Protein AF-A0A380E2L0-F1 (afdb_monomer)

InterPro domains:
  IPR006343 DnaB/C, C-terminal domain [PF07261] (158-218)

Radius of gyration: 26.56 Å; Cα contacts (8 Å, |Δi|>4): 179; chains: 1; bounding box: 79×52×72 Å

Organism: Staphylococcus aureus (NCBI:txid1280)

pLDDT: mean 72.17, std 18.34, range [30.92, 96.25]

Nearest PDB structures (foldseek):
  5wtn-assembly1_B  TM=9.379E-01  e=4.168E-04  Geobacillus stearothermophilus 10
  5wtn-assembly1_C  TM=9.264E-01  e=4.251E-03  Geobacillus stearothermophilus 10

Mean predicted aligned error: 16.04 Å

Foldseek 3Di:
DDDDDDPDPPPPDPPDDQQPPDPPVDDPAPVVLLLVLLVVVVQDPVLCDPVNSVLLVLLCSLLVDHSVLLNQLQVQQQDPVRHGDSVSSVVSSLVSSCCVVVVPPPDPDPDDDDDDDDDDDDDDPPDDPPDPVNQVCQLSDALQVLVCVVVSDGDDSVVSVLSVCLCPVLVAGSLLLNLLLVLVCVVVVNDDDSVVSVVVSVVCSVVVPHGNNSNNVVSVVVVVVVVVVVVVVVVVVVVVVVVVVVVVVVVVVVD

Sequence (255 aa):
MPSTKIDIDTSDIPINEPYQGIDLSNESFDFEMLRQMLGKHFISQDIVTKDAKRLITQLATLYGLTADGMKHVILNSITSGQQLSFEEMRKQARSYYLMEHENQMPKLQVKSPATSSSTAKSSEVNPKPQSDEWFELLEQTSPIDMLASWSESEPTISQKTMVEELIEREKMSFGVINILLQFVMLKEDMKLPKAYILEIASNWKKKGIKTAKEAYNYAKKLINLKMRVLAEITKSVVHTMGSVIAFQKKKHLNG

Secondary structure (DSSP, 8-state):
----------TT---PPP------TT----HHHHHHHHHTTT--GGGS-HHHHHHHHHHHHHHT--HHHHHHHHHTTB-TTS-B-HHHHHHHHHHHHHHHHHSS----------------------PPTTSHHHHHHHHHS-HHHHHHHHHTSPPPHHHHHHHHHHHHTS---HHHHHHHHHHHHHHTTT---HHHHHHHHHHHHHTT--SHHHHHHHHHHHHHHHHHHHHHHHHHHHHHHHHHHHHHHHHHH--

Structure (mmCIF, N/CA/C/O backbone):
data_AF-A0A380E2L0-F1
#
_entry.id   AF-A0A380E2L0-F1
#
loop_
_atom_site.group_PDB
_atom_site.id
_atom_site.type_symbol
_atom_site.label_atom_id
_atom_site.label_alt_id
_atom_site.label_comp_id
_atom_site.label_asym_id
_atom_site.label_entity_id
_atom_site.label_seq_id
_atom_site.pdbx_PDB_ins_code
_atom_site.Cartn_x
_atom_site.Cartn_y
_atom_site.Cartn_z
_atom_site.occupancy
_atom_site.B_iso_or_equiv
_atom_site.auth_seq_id
_atom_site.auth_comp_id
_atom_site.auth_asym_id
_atom_site.auth_atom_id
_atom_site.pdbx_PDB_model_num
ATOM 1 N N . MET A 1 1 ? 56.963 -19.829 -0.944 1.00 43.66 1 MET A N 1
ATOM 2 C CA . MET A 1 1 ? 55.827 -20.775 -0.957 1.00 43.66 1 MET A CA 1
ATOM 3 C C . MET A 1 1 ? 56.131 -21.850 0.071 1.00 43.66 1 MET A C 1
ATOM 5 O O . MET A 1 1 ? 57.210 -22.425 -0.001 1.00 43.66 1 MET A O 1
ATOM 9 N N . PRO A 1 2 ? 55.268 -21.999 1.080 1.00 39.59 2 PRO A N 1
ATOM 10 C CA . PRO A 1 2 ? 54.331 -23.115 1.039 1.00 39.59 2 PRO A CA 1
ATOM 11 C C . PRO A 1 2 ? 52.883 -22.641 1.208 1.00 39.59 2 PRO A C 1
ATOM 13 O O . PRO A 1 2 ? 52.582 -21.741 1.987 1.00 39.59 2 PRO A O 1
ATOM 16 N N . SER A 1 3 ? 52.011 -23.238 0.407 1.00 40.03 3 SER A N 1
ATOM 17 C CA . SER A 1 3 ? 50.569 -23.039 0.359 1.00 40.03 3 SER A CA 1
ATOM 18 C C . SER A 1 3 ? 49.905 -23.999 1.342 1.00 40.03 3 SER A C 1
ATOM 20 O O . SER A 1 3 ? 49.780 -25.192 1.068 1.00 40.03 3 SER A O 1
ATOM 22 N N . THR A 1 4 ? 49.470 -23.478 2.485 1.00 43.38 4 THR A N 1
ATOM 23 C CA . THR A 1 4 ? 48.572 -24.208 3.382 1.00 43.38 4 THR A CA 1
ATOM 24 C C . THR A 1 4 ? 47.176 -24.163 2.774 1.00 43.38 4 THR A C 1
ATOM 26 O O . THR A 1 4 ? 46.549 -23.106 2.716 1.00 43.38 4 THR A O 1
ATOM 29 N N . LYS A 1 5 ? 46.714 -25.309 2.266 1.00 45.59 5 LYS A N 1
ATOM 30 C CA . LYS A 1 5 ? 45.309 -25.522 1.920 1.00 45.59 5 LYS A CA 1
ATOM 31 C C . LYS A 1 5 ? 44.502 -25.447 3.212 1.00 45.59 5 LYS A C 1
ATOM 33 O O . LYS A 1 5 ? 44.755 -26.212 4.136 1.00 45.59 5 LYS A O 1
ATOM 38 N N . ILE A 1 6 ? 43.588 -24.490 3.274 1.00 43.91 6 ILE A N 1
ATOM 39 C CA . ILE A 1 6 ? 42.559 -24.435 4.303 1.00 43.91 6 ILE A CA 1
ATOM 40 C C . ILE A 1 6 ? 41.385 -25.209 3.712 1.00 43.91 6 ILE A C 1
ATOM 42 O O . ILE A 1 6 ? 40.760 -24.737 2.762 1.00 43.91 6 ILE A O 1
ATOM 46 N N . ASP A 1 7 ? 41.147 -26.414 4.222 1.00 44.62 7 ASP A N 1
ATOM 47 C CA . ASP A 1 7 ? 39.922 -27.154 3.941 1.00 44.62 7 ASP A CA 1
ATOM 48 C C . ASP A 1 7 ? 38.786 -26.440 4.679 1.00 44.62 7 ASP A C 1
ATOM 50 O O . ASP A 1 7 ? 38.744 -26.398 5.908 1.00 44.62 7 ASP A O 1
ATOM 54 N N . ILE A 1 8 ? 37.917 -25.784 3.912 1.00 47.97 8 ILE A N 1
ATOM 55 C CA . ILE A 1 8 ? 36.713 -25.142 4.429 1.00 47.97 8 ILE A CA 1
ATOM 56 C C . ILE A 1 8 ? 35.662 -26.242 4.525 1.00 47.97 8 ILE A C 1
ATOM 58 O O . ILE A 1 8 ? 35.069 -26.637 3.517 1.00 47.97 8 ILE A O 1
ATOM 62 N N . ASP A 1 9 ? 35.474 -26.755 5.736 1.00 51.22 9 ASP A N 1
ATOM 63 C CA . ASP A 1 9 ? 34.360 -27.636 6.049 1.00 51.22 9 ASP A CA 1
ATOM 64 C C . ASP A 1 9 ? 33.049 -26.872 5.823 1.00 51.22 9 ASP A C 1
ATOM 66 O O . ASP A 1 9 ? 32.798 -25.820 6.412 1.00 51.22 9 ASP A O 1
ATOM 70 N N . THR A 1 10 ? 32.259 -27.360 4.873 1.00 48.81 10 THR A N 1
ATOM 71 C CA . THR A 1 10 ? 30.995 -26.756 4.432 1.00 48.81 10 THR A CA 1
ATOM 72 C C . THR A 1 10 ? 29.785 -27.504 4.991 1.00 48.81 10 THR A C 1
ATOM 74 O O . THR A 1 10 ? 28.660 -27.232 4.575 1.00 48.81 10 THR A O 1
ATOM 77 N N . SER A 1 11 ? 29.985 -28.406 5.961 1.00 49.19 11 SER A N 1
ATOM 78 C CA . SER A 1 11 ? 28.907 -29.161 6.610 1.00 49.19 11 SER A CA 1
ATOM 79 C C . SER A 1 11 ? 27.950 -28.312 7.454 1.00 49.19 11 SER A C 1
ATOM 81 O O . SER A 1 11 ? 26.857 -28.781 7.759 1.00 49.19 11 SER A O 1
ATOM 83 N N . ASP A 1 12 ? 28.322 -27.070 7.785 1.00 46.19 12 ASP A N 1
ATOM 84 C CA . ASP A 1 12 ? 27.560 -26.193 8.688 1.00 46.19 12 ASP A CA 1
ATOM 85 C C . ASP A 1 12 ? 26.840 -25.031 7.983 1.00 46.19 12 ASP A C 1
ATOM 87 O O . ASP A 1 12 ? 26.407 -24.086 8.640 1.00 46.19 12 ASP A O 1
ATOM 91 N N . ILE A 1 13 ? 26.681 -25.065 6.653 1.00 39.22 13 ILE A N 1
ATOM 92 C CA . ILE A 1 13 ? 25.810 -24.101 5.963 1.00 39.22 13 ILE A CA 1
ATOM 93 C C . ILE A 1 13 ? 24.371 -24.632 6.032 1.00 39.22 13 ILE A C 1
ATOM 95 O O . ILE A 1 13 ? 24.063 -25.609 5.345 1.00 39.22 13 ILE A O 1
ATOM 99 N N . PRO A 1 14 ? 23.456 -24.014 6.806 1.00 40.78 14 PRO A N 1
ATOM 100 C CA . PRO A 1 14 ? 22.059 -24.405 6.778 1.00 40.78 14 PRO A CA 1
ATOM 101 C C . PRO A 1 14 ? 21.511 -24.046 5.398 1.00 40.78 14 PRO A C 1
ATOM 103 O O . PRO A 1 14 ? 21.524 -22.884 4.986 1.00 40.78 14 PRO A O 1
ATOM 106 N N . ILE A 1 15 ? 21.045 -25.055 4.670 1.00 45.34 15 ILE A N 1
ATOM 107 C CA . ILE A 1 15 ? 20.236 -24.865 3.471 1.00 45.34 15 ILE A CA 1
ATOM 108 C C . ILE A 1 15 ? 18.932 -24.233 3.971 1.00 45.34 15 ILE A C 1
ATOM 110 O O . ILE A 1 15 ? 18.129 -24.914 4.604 1.00 45.34 15 ILE A O 1
ATOM 114 N N . ASN A 1 16 ? 18.775 -22.918 3.782 1.00 42.59 16 ASN A N 1
ATOM 115 C CA . ASN A 1 16 ? 17.565 -22.191 4.165 1.00 42.59 16 ASN A CA 1
ATOM 116 C C . ASN A 1 16 ? 16.350 -22.873 3.524 1.00 42.59 16 ASN A C 1
ATOM 118 O O . ASN A 1 16 ? 16.245 -22.931 2.298 1.00 42.59 16 ASN A O 1
ATOM 122 N N . GLU A 1 17 ? 15.443 -23.386 4.355 1.00 40.62 17 GLU A N 1
ATOM 123 C CA . GLU A 1 17 ? 14.118 -23.782 3.893 1.00 40.62 17 GLU A CA 1
ATOM 124 C C . GLU A 1 17 ? 13.362 -22.542 3.389 1.00 40.62 17 GLU A C 1
ATOM 126 O O . GLU A 1 17 ? 13.492 -21.470 3.992 1.00 40.62 17 GLU A O 1
ATOM 131 N N . PRO A 1 18 ? 12.588 -22.669 2.295 1.00 35.91 18 PRO A N 1
ATOM 132 C CA . PRO A 1 18 ? 11.827 -21.560 1.740 1.00 35.91 18 PRO A CA 1
ATOM 133 C C . PRO A 1 18 ? 10.844 -21.041 2.787 1.00 35.91 18 PRO A C 1
ATOM 135 O O . PRO A 1 18 ? 10.151 -21.811 3.460 1.00 35.91 18 PRO A O 1
ATOM 138 N N . TYR A 1 19 ? 10.793 -19.724 2.932 1.00 39.88 19 TYR A N 1
ATOM 139 C CA . TYR A 1 19 ? 9.938 -19.074 3.910 1.00 39.88 19 TYR A CA 1
ATOM 140 C C . TYR A 1 19 ? 8.470 -19.383 3.613 1.00 39.88 19 TYR A C 1
ATOM 142 O O . TYR A 1 19 ? 7.915 -18.948 2.603 1.00 39.88 19 TYR A O 1
ATOM 150 N N . GLN A 1 20 ? 7.803 -20.105 4.511 1.00 40.84 20 GLN A N 1
ATOM 151 C CA . GLN A 1 20 ? 6.346 -20.150 4.504 1.00 40.84 20 GLN A CA 1
ATOM 152 C C . GLN A 1 20 ? 5.841 -18.865 5.149 1.00 40.84 20 GLN A C 1
ATOM 154 O O . GLN A 1 20 ? 5.802 -18.730 6.374 1.00 40.84 20 GLN A O 1
ATOM 159 N N . GLY A 1 21 ? 5.530 -17.895 4.286 1.00 39.81 21 GLY A N 1
ATOM 160 C CA . GLY A 1 21 ? 4.822 -16.682 4.665 1.00 39.81 21 GLY A CA 1
ATOM 161 C C . GLY A 1 21 ? 3.533 -17.010 5.413 1.00 39.81 21 GLY A C 1
ATOM 162 O O . GLY A 1 21 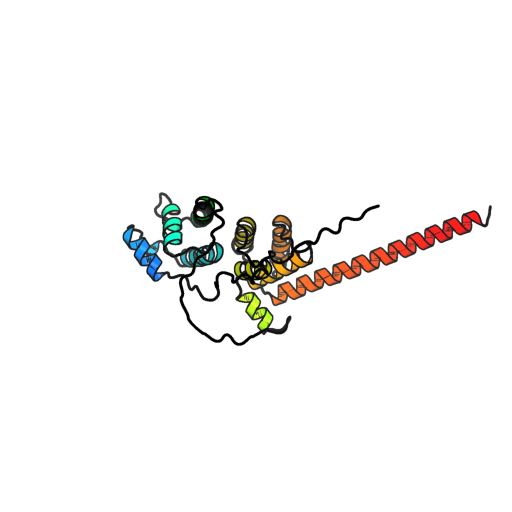? 2.965 -18.092 5.271 1.00 39.81 21 GLY A O 1
ATOM 163 N N . ILE A 1 22 ? 3.086 -16.062 6.234 1.00 45.78 22 ILE A N 1
ATOM 164 C CA . ILE A 1 22 ? 1.765 -16.115 6.859 1.00 45.78 22 ILE A CA 1
ATOM 165 C C . ILE A 1 22 ? 0.749 -16.231 5.716 1.00 45.78 22 ILE A C 1
ATOM 167 O O . ILE A 1 22 ? 0.694 -15.358 4.850 1.00 45.78 22 ILE A O 1
ATOM 171 N N . ASP A 1 23 ? 0.002 -17.334 5.682 1.00 39.78 23 ASP A N 1
ATOM 172 C CA . ASP A 1 23 ? -1.061 -17.550 4.706 1.00 39.78 23 ASP A CA 1
ATOM 173 C C . ASP A 1 23 ? -2.225 -16.603 5.021 1.00 39.78 23 ASP A C 1
ATOM 175 O O . ASP A 1 23 ? -3.095 -16.891 5.840 1.00 39.78 23 ASP A O 1
ATOM 179 N N . LEU A 1 24 ? -2.198 -15.430 4.393 1.00 47.62 24 LEU A N 1
ATOM 180 C CA . LEU A 1 24 ? -3.227 -14.398 4.507 1.00 47.62 24 LEU A CA 1
ATOM 181 C C . LEU A 1 24 ? -4.370 -14.603 3.498 1.00 47.62 24 LEU A C 1
ATOM 183 O O . LEU A 1 24 ? -5.264 -13.762 3.403 1.00 47.62 24 LEU A O 1
ATOM 187 N N . SER A 1 25 ? -4.391 -15.723 2.762 1.00 39.03 25 SER A N 1
ATOM 188 C CA . SER A 1 25 ? -5.332 -15.928 1.655 1.00 39.03 25 SER A CA 1
ATOM 189 C C . SER A 1 25 ? -6.791 -16.164 2.078 1.00 39.03 25 SER A C 1
ATOM 191 O O . SER A 1 25 ? -7.659 -16.236 1.211 1.00 39.03 25 SER A O 1
ATOM 193 N N . ASN A 1 26 ? -7.099 -16.233 3.384 1.00 39.66 26 ASN A N 1
ATOM 194 C CA . ASN A 1 26 ? -8.446 -16.561 3.878 1.00 39.66 26 ASN A CA 1
ATOM 195 C C . ASN A 1 26 ? -8.938 -15.807 5.130 1.00 39.66 26 ASN A C 1
ATOM 197 O O . ASN A 1 26 ? -9.968 -16.189 5.691 1.00 39.66 26 ASN A O 1
ATOM 201 N N . GLU A 1 27 ? -8.296 -14.729 5.588 1.00 46.41 27 GLU A N 1
ATOM 202 C CA . GLU A 1 27 ? -8.810 -14.014 6.767 1.00 46.41 27 GLU A CA 1
ATOM 203 C C . GLU A 1 27 ? -9.923 -13.020 6.407 1.00 46.41 27 GLU A C 1
ATOM 205 O O . GLU A 1 27 ? -9.737 -11.804 6.321 1.00 46.41 27 GLU A O 1
ATOM 210 N N . SER A 1 28 ? -11.152 -13.527 6.267 1.00 59.38 28 SER A N 1
ATOM 211 C CA . SER A 1 28 ? -12.306 -12.699 6.604 1.00 59.38 28 SER A CA 1
ATOM 212 C C . SER A 1 28 ? -12.182 -12.339 8.086 1.00 59.38 28 SER A C 1
ATOM 214 O O . SER A 1 28 ? -12.423 -13.186 8.943 1.00 59.38 28 SER A O 1
ATOM 216 N N . PHE A 1 29 ? -11.760 -11.110 8.387 1.00 73.81 29 PHE A N 1
ATOM 217 C CA . PHE A 1 29 ? -11.617 -10.630 9.762 1.00 73.81 29 PHE A CA 1
ATOM 218 C C . PHE A 1 29 ? -12.866 -10.977 10.596 1.00 73.81 29 PHE A C 1
ATOM 220 O O . PHE A 1 29 ? -13.988 -10.640 10.198 1.00 73.81 29 PHE A O 1
ATOM 227 N N . ASP A 1 30 ? -12.685 -11.647 11.741 1.00 84.25 30 ASP A N 1
ATOM 228 C CA . ASP A 1 30 ? -13.794 -12.091 12.590 1.00 84.25 30 ASP A CA 1
ATOM 229 C C . ASP A 1 30 ? -14.426 -10.905 13.335 1.00 84.25 30 ASP A C 1
ATOM 231 O O . ASP A 1 30 ? -14.114 -10.561 14.481 1.00 84.25 30 ASP A O 1
ATOM 235 N N . PHE A 1 31 ? -15.357 -10.255 12.643 1.00 83.38 31 PHE A N 1
ATOM 236 C CA . PHE A 1 31 ? -16.121 -9.155 13.201 1.00 83.38 31 PHE A CA 1
ATOM 237 C C . PHE A 1 31 ? -17.069 -9.593 14.317 1.00 83.38 31 PHE A C 1
ATOM 239 O O . PHE A 1 31 ? -17.478 -8.734 15.092 1.00 83.38 31 PHE A O 1
ATOM 246 N N . GLU A 1 32 ? -17.474 -10.862 14.392 1.00 84.56 32 GLU A N 1
ATOM 247 C CA . GLU A 1 32 ? -18.357 -11.329 15.465 1.00 84.56 32 GLU A CA 1
ATOM 248 C C . GLU A 1 32 ? -17.591 -11.380 16.786 1.00 84.56 32 GLU A C 1
ATOM 250 O O . GLU A 1 32 ? -18.023 -10.779 17.772 1.00 84.56 32 GLU A O 1
ATOM 255 N N . MET A 1 33 ? -16.395 -11.966 16.768 1.00 85.06 33 MET A N 1
ATOM 256 C CA . MET A 1 33 ? -15.485 -11.958 17.910 1.00 85.06 33 MET A CA 1
ATOM 257 C C . MET A 1 33 ? -15.140 -10.528 18.339 1.00 85.06 33 MET A C 1
ATOM 259 O O . MET A 1 33 ? -15.272 -10.181 19.516 1.00 85.06 33 MET A O 1
ATOM 263 N N . LEU A 1 34 ? -14.800 -9.647 17.388 1.00 84.94 34 LEU A N 1
ATOM 264 C CA . LEU A 1 34 ? -14.526 -8.241 17.698 1.00 84.94 34 LEU A CA 1
ATOM 265 C C . LEU A 1 34 ? -15.725 -7.561 18.384 1.00 84.94 34 LEU A C 1
ATOM 267 O O . LEU A 1 34 ? -15.548 -6.873 19.391 1.00 84.94 34 LEU A O 1
ATOM 271 N N . ARG A 1 35 ? -16.951 -7.760 17.877 1.00 82.44 35 ARG A N 1
ATOM 272 C CA . ARG A 1 35 ? -18.169 -7.175 18.466 1.00 82.44 35 ARG A CA 1
ATOM 273 C C . ARG A 1 35 ? -18.379 -7.622 19.908 1.00 82.44 35 ARG A C 1
ATOM 275 O O . ARG A 1 35 ? -18.699 -6.787 20.757 1.00 82.44 35 ARG A O 1
ATOM 282 N N . GLN A 1 36 ? -18.181 -8.908 20.190 1.00 83.94 36 GLN A N 1
ATOM 283 C CA . GLN A 1 36 ? -18.301 -9.456 21.542 1.00 83.94 36 GLN A CA 1
ATOM 284 C C . GLN A 1 36 ? -17.259 -8.854 22.488 1.00 83.94 36 GLN A C 1
ATOM 286 O O . GLN A 1 36 ? -17.571 -8.510 23.629 1.00 83.94 36 GLN A O 1
ATOM 291 N N . MET A 1 37 ? -16.025 -8.685 22.012 1.00 82.50 37 MET A N 1
ATOM 292 C CA . MET A 1 37 ? -14.941 -8.093 22.793 1.00 82.50 37 MET A CA 1
ATOM 293 C C . MET A 1 37 ? -15.183 -6.610 23.089 1.00 82.50 37 MET A C 1
ATOM 295 O O . MET A 1 37 ? -14.977 -6.181 24.221 1.00 82.50 37 MET A O 1
ATOM 299 N N . LEU A 1 38 ? -15.683 -5.838 22.120 1.00 82.75 38 LEU A N 1
ATOM 300 C CA . LEU A 1 38 ? -16.033 -4.425 22.311 1.00 82.75 38 LEU A CA 1
ATOM 301 C C . LEU A 1 38 ? -17.228 -4.243 23.258 1.00 82.75 38 LEU A C 1
ATOM 303 O O . LEU A 1 38 ? -17.216 -3.340 24.096 1.00 82.75 38 LEU A O 1
ATOM 307 N N . GLY A 1 39 ? -18.226 -5.132 23.188 1.00 75.88 39 GLY A N 1
ATOM 308 C CA . GLY A 1 39 ? -19.392 -5.102 24.076 1.00 75.88 39 GLY A CA 1
ATOM 309 C C . GLY A 1 39 ? -19.030 -5.231 25.561 1.00 75.88 39 GLY A C 1
ATOM 310 O O . GLY A 1 39 ? -19.652 -4.586 26.402 1.00 75.88 39 GLY A O 1
ATOM 311 N N . LYS A 1 40 ? -17.966 -5.979 25.891 1.00 75.12 40 LYS A N 1
ATOM 312 C CA . LYS A 1 40 ? -17.444 -6.103 27.268 1.00 75.12 40 LYS A CA 1
ATOM 313 C C . LYS A 1 40 ? -16.848 -4.802 27.820 1.00 75.12 40 LYS A C 1
ATOM 315 O O . LYS A 1 40 ? -16.718 -4.669 29.032 1.00 75.12 40 LYS A O 1
ATOM 320 N N . HIS A 1 41 ? -16.504 -3.853 26.952 1.00 69.56 41 HIS A N 1
ATOM 321 C CA . HIS A 1 41 ? -15.938 -2.552 27.313 1.00 69.56 41 HIS A CA 1
ATOM 322 C C . HIS A 1 41 ? -16.948 -1.399 27.170 1.00 69.56 41 HIS A C 1
ATOM 324 O O . HIS A 1 41 ? -16.543 -0.243 27.088 1.00 69.56 41 HIS A O 1
ATOM 330 N N . PHE A 1 42 ? -18.256 -1.694 27.149 1.00 66.19 42 PHE A N 1
ATOM 331 C CA . PHE A 1 42 ? -19.338 -0.701 27.037 1.00 66.19 42 PHE A CA 1
ATOM 332 C C . PHE A 1 42 ? -19.263 0.188 25.779 1.00 66.19 42 PHE A C 1
ATOM 334 O O . PHE A 1 42 ? -19.796 1.297 25.757 1.00 66.19 42 PHE A O 1
ATOM 341 N N . ILE A 1 43 ? -18.625 -0.294 24.710 1.00 67.19 43 ILE A N 1
ATOM 34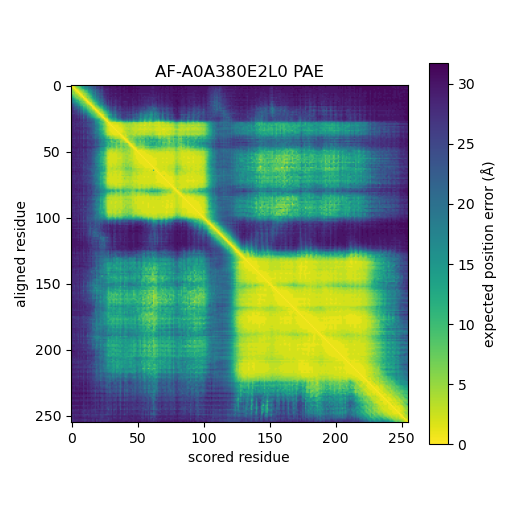2 C CA . ILE A 1 43 ? -18.617 0.385 23.412 1.00 67.19 43 ILE A CA 1
ATOM 343 C C . ILE A 1 43 ? -19.914 0.058 22.673 1.00 67.19 43 ILE A C 1
ATOM 345 O O . ILE A 1 43 ? -20.235 -1.116 22.469 1.00 67.19 43 ILE A O 1
ATOM 349 N N . SER A 1 44 ? -20.647 1.093 22.245 1.00 67.44 44 SER A N 1
ATOM 350 C CA . SER A 1 44 ? -21.828 0.887 21.402 1.00 67.44 44 SER A CA 1
ATOM 351 C C . SER A 1 44 ? -21.424 0.275 20.062 1.00 67.44 44 SER A C 1
ATOM 353 O O . SER A 1 44 ? -20.475 0.719 19.410 1.00 67.44 44 SER A O 1
ATOM 355 N N . GLN A 1 45 ? -22.189 -0.724 19.629 1.00 67.25 45 GLN A N 1
ATOM 356 C CA . GLN A 1 45 ? -22.006 -1.406 18.346 1.00 67.25 45 GLN A CA 1
ATOM 357 C C . GLN A 1 45 ? -22.166 -0.446 17.153 1.00 67.25 45 GLN A C 1
ATOM 359 O O . GLN A 1 45 ? -21.615 -0.691 16.080 1.00 67.25 45 GLN A O 1
ATOM 364 N N . ASP A 1 46 ? -22.846 0.683 17.366 1.00 66.94 46 ASP A N 1
ATOM 365 C CA . ASP A 1 46 ? -23.090 1.721 16.362 1.00 66.94 46 ASP A CA 1
ATOM 366 C C . ASP A 1 46 ? -21.823 2.500 15.974 1.00 66.94 46 ASP A C 1
ATOM 368 O O . ASP A 1 46 ? -21.774 3.128 14.916 1.00 66.94 46 ASP A O 1
ATOM 372 N N . ILE A 1 47 ? -20.772 2.431 16.799 1.00 69.25 47 ILE A N 1
ATOM 373 C CA . ILE A 1 47 ? -19.481 3.076 16.528 1.00 69.25 47 ILE A CA 1
ATOM 374 C C . ILE A 1 47 ? -18.751 2.371 15.366 1.00 69.25 47 ILE A C 1
ATOM 376 O O . ILE A 1 47 ? -17.983 2.994 14.629 1.00 69.25 47 ILE A O 1
ATOM 380 N N . VAL A 1 48 ? -19.034 1.083 15.133 1.00 72.12 48 VAL A N 1
ATOM 381 C CA . VAL A 1 48 ? -18.443 0.287 14.046 1.00 72.12 48 VAL A CA 1
ATOM 382 C C . VAL A 1 48 ? -19.292 0.414 12.775 1.00 72.12 48 VAL A C 1
ATOM 384 O O . VAL A 1 48 ? -19.969 -0.515 12.323 1.00 72.12 48 VAL A O 1
ATOM 387 N N . THR A 1 49 ? -19.246 1.607 12.184 1.00 82.00 49 THR A N 1
ATOM 388 C CA . THR A 1 49 ? -19.925 1.941 10.923 1.00 82.00 49 THR A CA 1
ATOM 389 C C . THR A 1 49 ? -19.388 1.133 9.732 1.00 82.00 49 THR A C 1
ATOM 391 O O . THR A 1 49 ? -18.358 0.460 9.809 1.00 82.00 49 THR A O 1
ATOM 394 N N . LYS A 1 50 ? -20.064 1.203 8.575 1.00 81.56 50 LYS A N 1
ATOM 395 C CA . LYS A 1 50 ? -19.614 0.533 7.338 1.00 81.56 50 LYS A CA 1
ATOM 396 C C . LYS A 1 50 ? -18.197 0.949 6.925 1.00 81.56 50 LYS A C 1
ATOM 398 O O . LYS A 1 50 ? -17.425 0.104 6.475 1.00 81.56 50 LYS A O 1
ATOM 403 N N . ASP A 1 51 ? -17.856 2.223 7.097 1.00 76.19 51 ASP A N 1
ATOM 404 C CA . ASP A 1 51 ? -16.524 2.732 6.769 1.00 76.19 51 ASP A CA 1
ATOM 405 C C . ASP A 1 51 ? -15.483 2.310 7.812 1.00 76.19 51 ASP A C 1
ATOM 407 O O . ASP A 1 51 ? -14.375 1.929 7.438 1.00 76.19 51 ASP A O 1
ATOM 411 N N . ALA A 1 52 ? -15.863 2.241 9.094 1.00 83.12 52 ALA A N 1
ATOM 412 C CA . ALA A 1 52 ? -15.006 1.674 10.132 1.00 83.12 52 ALA A CA 1
ATOM 413 C C . ALA A 1 52 ? -14.678 0.201 9.846 1.00 83.12 52 ALA A C 1
ATOM 415 O O . ALA A 1 52 ? -13.524 -0.196 9.949 1.00 83.12 52 ALA A O 1
ATOM 416 N N . LYS A 1 53 ? -15.659 -0.605 9.410 1.00 83.62 53 LYS A N 1
ATOM 417 C CA . LYS A 1 53 ? -15.431 -2.014 9.036 1.00 83.62 53 LYS A CA 1
ATOM 418 C C . LYS A 1 53 ? -14.414 -2.158 7.908 1.00 83.62 53 LYS A C 1
ATOM 420 O O . LYS A 1 53 ? -13.546 -3.015 7.990 1.00 83.62 53 LYS A O 1
ATOM 425 N N . ARG A 1 54 ? -14.488 -1.298 6.886 1.00 81.50 54 ARG A N 1
ATOM 426 C CA . ARG A 1 54 ? -13.507 -1.285 5.787 1.00 81.50 54 ARG A CA 1
ATOM 427 C C . ARG A 1 54 ? -12.099 -1.002 6.301 1.00 81.50 54 ARG A C 1
ATOM 429 O O . ARG A 1 54 ? -11.176 -1.729 5.949 1.00 81.50 54 ARG A O 1
ATOM 436 N N . LEU A 1 55 ? -11.954 0.009 7.158 1.00 80.50 55 LEU A N 1
ATOM 437 C CA . LEU A 1 55 ? -10.664 0.357 7.752 1.00 80.50 55 LEU A CA 1
ATOM 438 C C . LEU A 1 55 ? -10.136 -0.752 8.671 1.00 80.50 55 LEU A C 1
ATOM 440 O O . LEU A 1 55 ? -8.951 -1.053 8.630 1.00 80.50 55 LEU A O 1
ATOM 444 N N . ILE A 1 56 ? -11.006 -1.385 9.460 1.00 86.50 56 ILE A N 1
ATOM 445 C CA . ILE A 1 56 ? -10.659 -2.523 10.321 1.00 86.50 56 ILE A CA 1
ATOM 446 C C . ILE A 1 56 ? -10.100 -3.670 9.486 1.00 86.50 56 ILE A C 1
ATOM 448 O O . ILE A 1 56 ? -9.009 -4.140 9.785 1.00 86.50 56 ILE A O 1
ATOM 452 N N . THR A 1 57 ? -10.799 -4.081 8.423 1.00 84.19 57 THR A N 1
ATOM 453 C CA . THR A 1 57 ? -10.299 -5.127 7.521 1.00 84.19 57 THR A CA 1
ATOM 454 C C . THR A 1 57 ? -8.948 -4.731 6.942 1.00 84.19 57 THR A C 1
ATOM 456 O O . THR A 1 57 ? -8.009 -5.509 7.011 1.00 84.19 57 THR A O 1
ATOM 459 N N . GLN A 1 58 ? -8.816 -3.498 6.449 1.00 76.19 58 GLN A N 1
ATOM 460 C CA . GLN A 1 58 ? -7.562 -3.026 5.872 1.00 76.19 58 GLN A CA 1
ATOM 461 C C . GLN A 1 58 ? -6.402 -3.051 6.879 1.00 76.19 58 GLN A C 1
ATOM 463 O O . GLN A 1 58 ? -5.324 -3.531 6.548 1.00 76.19 58 GLN A O 1
ATOM 468 N N . LEU A 1 59 ? -6.603 -2.539 8.095 1.00 81.00 59 LEU A N 1
ATOM 469 C CA . LEU A 1 59 ? -5.574 -2.504 9.136 1.00 81.00 59 LEU A CA 1
ATOM 470 C C . LEU A 1 59 ? -5.239 -3.905 9.655 1.00 81.00 59 LEU A C 1
ATOM 472 O O . LEU A 1 59 ? -4.068 -4.186 9.901 1.00 81.00 59 LEU A O 1
ATOM 476 N N . ALA A 1 60 ? -6.238 -4.780 9.785 1.00 84.19 60 ALA A N 1
ATOM 477 C CA . ALA A 1 60 ? -6.033 -6.171 10.166 1.00 84.19 60 ALA A CA 1
ATOM 478 C C . ALA A 1 60 ? -5.180 -6.914 9.140 1.00 84.19 60 ALA A C 1
ATOM 480 O O . ALA A 1 60 ? -4.183 -7.514 9.518 1.00 84.19 60 ALA A O 1
ATOM 481 N N . THR A 1 61 ? -5.487 -6.781 7.849 1.00 76.12 61 THR A N 1
ATOM 482 C CA . THR A 1 61 ? -4.675 -7.377 6.782 1.00 76.12 61 THR A CA 1
ATOM 483 C C . THR A 1 61 ? -3.279 -6.752 6.711 1.00 76.12 61 THR A C 1
ATOM 485 O O . THR A 1 61 ? -2.293 -7.452 6.518 1.00 76.12 61 THR A O 1
ATOM 488 N N . LEU A 1 62 ? -3.165 -5.430 6.883 1.00 72.00 62 LEU A N 1
ATOM 489 C CA . LEU A 1 62 ? -1.892 -4.718 6.747 1.00 72.00 62 LEU A CA 1
ATOM 490 C C . LEU A 1 62 ? -0.895 -5.033 7.873 1.00 72.00 62 LEU A C 1
ATOM 492 O O . LEU A 1 62 ? 0.307 -5.147 7.626 1.00 72.00 62 LEU A O 1
ATOM 496 N N . TYR A 1 63 ? -1.383 -5.131 9.109 1.00 81.06 63 TYR A N 1
ATOM 497 C CA . TYR A 1 63 ? -0.557 -5.300 10.306 1.00 81.06 63 TYR A CA 1
ATOM 498 C C . TYR A 1 63 ? -0.709 -6.676 10.967 1.00 81.06 63 TYR A C 1
ATOM 500 O O . TYR A 1 63 ? -0.124 -6.883 12.022 1.00 81.06 63 TYR A O 1
ATOM 508 N N . GLY A 1 64 ? -1.471 -7.600 10.374 1.00 77.12 64 GLY A N 1
ATOM 509 C CA . GLY A 1 64 ? -1.743 -8.916 10.962 1.00 77.12 64 GLY A CA 1
ATOM 510 C C . GLY A 1 64 ? -2.521 -8.835 12.279 1.00 77.12 64 GLY A C 1
ATOM 511 O O . GLY A 1 64 ? -2.293 -9.633 13.185 1.00 77.12 64 GLY A O 1
ATOM 512 N N . LEU A 1 65 ? -3.394 -7.832 12.439 1.00 82.25 65 LEU A N 1
ATOM 513 C CA . LEU A 1 65 ? -4.080 -7.603 13.714 1.00 82.25 65 LEU A CA 1
ATOM 514 C C . LEU A 1 65 ? -5.196 -8.623 13.914 1.00 82.25 65 LEU A C 1
ATOM 516 O O . LEU A 1 65 ? -6.178 -8.646 13.171 1.00 82.25 65 LEU A O 1
ATOM 520 N N . THR A 1 66 ? -5.093 -9.379 15.002 1.00 86.25 66 THR A N 1
ATOM 521 C CA . THR A 1 66 ? -6.177 -10.231 15.494 1.00 86.25 66 THR A CA 1
ATOM 522 C C . THR A 1 66 ? -7.342 -9.391 16.035 1.00 86.25 66 THR A C 1
ATOM 524 O O . THR A 1 66 ? -7.228 -8.177 16.240 1.00 86.25 66 THR A O 1
ATOM 527 N N . ALA A 1 67 ? -8.476 -10.034 16.336 1.00 85.69 67 ALA A N 1
ATOM 528 C CA . ALA A 1 67 ? -9.614 -9.364 16.972 1.00 85.69 67 ALA A CA 1
ATOM 529 C C . ALA A 1 67 ? -9.238 -8.671 18.301 1.00 85.69 67 ALA A C 1
ATOM 531 O O . ALA A 1 67 ? -9.776 -7.604 18.604 1.00 85.69 67 ALA A O 1
ATOM 532 N N . ASP A 1 68 ? -8.284 -9.221 19.066 1.00 84.88 68 ASP A N 1
ATOM 533 C CA . ASP A 1 68 ? -7.804 -8.600 20.306 1.00 84.88 68 ASP A CA 1
ATOM 534 C C . ASP A 1 68 ? -6.958 -7.349 20.045 1.00 84.88 68 ASP A C 1
ATOM 536 O O . ASP A 1 68 ? -7.222 -6.292 20.628 1.00 84.88 68 ASP A O 1
ATOM 540 N N . GLY A 1 69 ? -6.015 -7.434 19.101 1.00 84.38 69 GLY A N 1
ATOM 541 C CA . GLY A 1 69 ? -5.204 -6.284 18.709 1.00 84.38 69 GLY A CA 1
ATOM 542 C C . GLY A 1 69 ? -6.063 -5.159 18.138 1.00 84.38 69 GLY A C 1
ATOM 543 O O . GLY A 1 69 ? -5.946 -4.001 18.542 1.00 84.38 69 GLY A O 1
ATOM 544 N N . MET A 1 70 ? -7.035 -5.497 17.288 1.00 89.38 70 MET A N 1
ATOM 545 C CA . MET A 1 70 ? -7.984 -4.523 16.753 1.00 89.38 70 MET A CA 1
ATOM 546 C C . MET A 1 70 ? -8.870 -3.901 17.841 1.00 89.38 70 MET A C 1
ATOM 548 O O . MET A 1 70 ? -9.158 -2.705 17.788 1.00 89.38 70 MET A O 1
ATOM 552 N N . LYS A 1 71 ? -9.278 -4.668 18.860 1.00 88.88 71 LYS A N 1
ATOM 553 C CA . LYS A 1 71 ? -9.990 -4.129 20.029 1.00 88.88 71 LYS A CA 1
ATOM 554 C C . LYS A 1 71 ? -9.143 -3.062 20.730 1.00 88.88 71 LYS A C 1
ATOM 556 O O . LYS A 1 71 ? -9.672 -1.996 21.039 1.00 88.88 71 LYS A O 1
ATOM 561 N N . HIS A 1 72 ? -7.851 -3.316 20.952 1.00 87.56 72 HIS A N 1
ATOM 562 C CA . HIS A 1 72 ? -6.942 -2.333 21.554 1.00 87.56 72 HIS A CA 1
ATOM 563 C C . HIS A 1 72 ? -6.829 -1.063 20.698 1.00 87.56 72 HIS A C 1
ATOM 565 O O . HIS A 1 72 ? -6.983 0.048 21.207 1.00 87.56 72 HIS A O 1
ATOM 571 N N . VAL A 1 73 ? -6.649 -1.229 19.385 1.00 88.62 73 VAL A N 1
ATOM 572 C CA . VAL A 1 73 ? -6.599 -0.120 18.423 1.00 88.62 73 VAL A CA 1
ATOM 573 C C . VAL A 1 73 ? -7.874 0.720 18.480 1.00 88.62 73 VAL A C 1
ATOM 575 O O . VAL A 1 73 ? -7.793 1.941 18.593 1.00 88.62 73 VAL A O 1
ATOM 578 N N . ILE A 1 74 ? -9.053 0.093 18.442 1.00 88.62 74 ILE A N 1
ATOM 579 C CA . ILE A 1 74 ? -10.343 0.797 18.477 1.00 88.62 74 ILE A CA 1
ATOM 580 C C . ILE A 1 74 ? -10.515 1.554 19.794 1.00 88.62 74 ILE A C 1
ATOM 582 O O . ILE A 1 74 ? -10.863 2.732 19.757 1.00 88.62 74 ILE A O 1
ATOM 586 N N . LEU A 1 75 ? -10.238 0.917 20.937 1.00 85.69 75 LEU A N 1
ATOM 587 C CA . LEU A 1 75 ? -10.358 1.536 22.262 1.00 85.69 75 LEU A CA 1
ATOM 588 C C . LEU A 1 75 ? -9.537 2.827 22.368 1.00 85.69 75 LEU A C 1
ATOM 590 O O . LEU A 1 75 ? -10.049 3.841 22.837 1.00 85.69 75 LEU A O 1
ATOM 594 N N . ASN A 1 76 ? -8.305 2.811 21.861 1.00 86.44 76 ASN A N 1
ATOM 595 C CA . ASN A 1 76 ? -7.409 3.969 21.907 1.00 86.44 76 ASN A CA 1
ATOM 596 C C . ASN A 1 76 ? -7.686 5.013 20.813 1.00 86.44 76 ASN A C 1
ATOM 598 O O . ASN A 1 76 ? -7.014 6.040 20.760 1.00 86.44 76 ASN A O 1
ATOM 602 N N . SER A 1 77 ? -8.656 4.756 19.933 1.00 88.25 77 SER A N 1
ATOM 603 C CA . SER A 1 77 ? -9.010 5.634 18.809 1.00 88.25 77 SER A CA 1
ATOM 604 C C . SER A 1 77 ? -10.355 6.332 18.982 1.00 88.25 77 SER A C 1
ATOM 606 O O . SER A 1 77 ? -10.804 7.061 18.091 1.00 88.25 77 SER A O 1
ATOM 608 N N . ILE A 1 78 ? -11.019 6.107 20.117 1.00 84.75 78 ILE A N 1
ATOM 609 C CA . ILE A 1 78 ? -12.241 6.814 20.487 1.00 84.75 78 ILE A CA 1
ATOM 610 C C . ILE A 1 78 ? -11.854 8.196 21.012 1.00 84.75 78 IL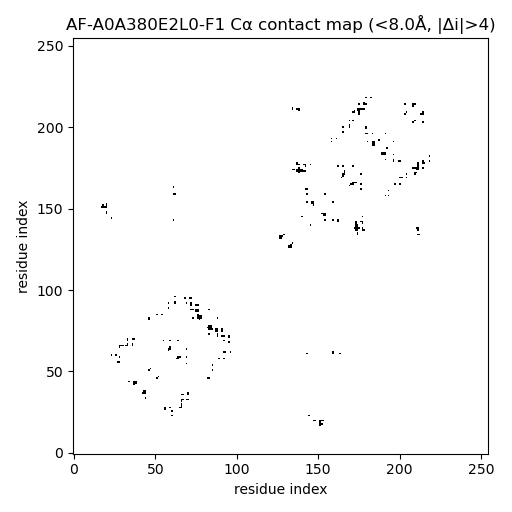E A C 1
ATOM 612 O O . ILE A 1 78 ? -11.079 8.347 21.953 1.00 84.75 78 ILE A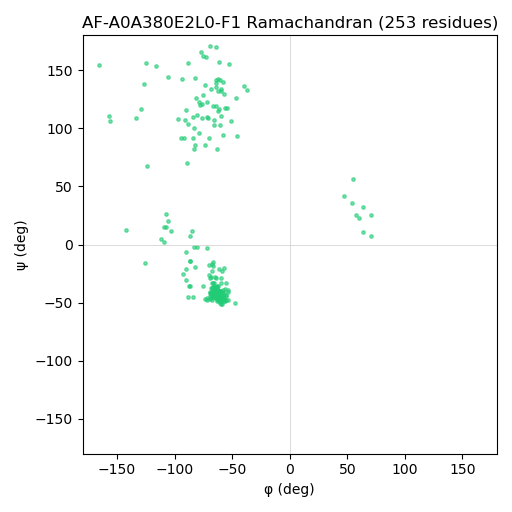 O 1
ATOM 616 N N . THR A 1 79 ? -12.405 9.224 20.380 1.00 76.50 79 THR A N 1
ATOM 617 C CA . THR A 1 79 ? -12.213 10.623 20.773 1.00 76.50 79 THR A CA 1
ATOM 618 C C . THR A 1 79 ? -13.066 10.983 21.990 1.00 76.50 79 THR A C 1
ATOM 620 O O . THR A 1 79 ? -14.041 10.300 22.304 1.00 76.50 79 THR A O 1
ATOM 623 N N . SER A 1 80 ? -12.777 12.121 22.630 1.00 73.12 80 SER A N 1
ATOM 624 C CA . SER A 1 80 ? -13.557 12.637 23.769 1.00 73.12 80 SER A CA 1
ATOM 625 C C . SER A 1 80 ? -15.050 12.844 23.466 1.00 73.12 80 SER A C 1
ATOM 627 O O . SER A 1 80 ? -15.856 12.886 24.387 1.00 73.12 80 SER A O 1
ATOM 629 N N . GLY A 1 81 ? -15.432 12.958 22.187 1.00 68.69 81 GLY A N 1
ATOM 630 C CA . GLY A 1 81 ? -16.827 13.029 21.738 1.00 68.69 81 GLY A CA 1
ATOM 631 C C . GLY A 1 81 ? -17.508 11.668 21.548 1.00 68.69 81 GLY A C 1
ATOM 632 O O . GLY A 1 81 ? -18.558 11.611 20.916 1.00 68.69 81 GLY A O 1
ATOM 633 N N . GLN A 1 82 ? -16.900 10.574 22.023 1.00 71.75 82 GLN A N 1
ATOM 634 C CA . GLN A 1 82 ? -17.369 9.194 21.842 1.00 71.75 82 GLN A CA 1
ATOM 635 C C . GLN A 1 82 ? -17.468 8.754 20.368 1.00 71.75 82 GLN A C 1
ATOM 637 O O . GLN A 1 82 ? -18.206 7.831 20.029 1.00 71.75 82 GLN A O 1
ATOM 642 N N . GLN A 1 83 ? -16.716 9.415 19.484 1.00 78.12 83 GLN A N 1
ATOM 643 C CA . GLN A 1 83 ? -16.648 9.109 18.054 1.00 78.12 83 GLN A CA 1
ATOM 644 C C . GLN A 1 83 ? -15.328 8.423 17.715 1.00 78.12 83 GLN A C 1
ATOM 646 O O . GLN A 1 83 ? -14.280 8.780 18.260 1.00 78.12 83 GLN A O 1
ATOM 651 N N . LEU A 1 84 ? -15.374 7.476 16.781 1.00 84.12 84 LEU A N 1
ATOM 652 C CA . LEU A 1 84 ? -14.195 6.765 16.297 1.00 84.12 84 LEU A CA 1
ATOM 653 C C . LEU A 1 84 ? -13.402 7.632 15.312 1.00 84.12 84 LEU A C 1
ATOM 655 O O . LEU A 1 84 ? -13.917 8.008 14.259 1.00 84.12 84 LEU A O 1
ATOM 659 N N . SER A 1 85 ? -12.142 7.928 15.635 1.00 85.94 85 SER A N 1
ATOM 660 C CA . SER A 1 85 ? -11.230 8.632 14.730 1.00 85.94 85 SER A CA 1
ATOM 661 C C . SER A 1 85 ? -10.470 7.642 13.857 1.00 85.94 85 SER A C 1
ATOM 663 O O . SER A 1 85 ? -9.650 6.865 14.339 1.00 85.94 85 SER A O 1
ATOM 665 N N . PHE A 1 86 ? -10.691 7.700 12.545 1.00 86.06 86 PHE A N 1
ATOM 666 C CA . PHE A 1 86 ? -9.969 6.858 11.585 1.00 86.06 86 PHE A CA 1
ATOM 667 C C . PHE A 1 86 ? -8.489 7.227 11.462 1.00 86.06 86 PHE A C 1
ATOM 669 O O . PHE A 1 86 ? -7.665 6.388 11.106 1.00 86.06 86 PHE A O 1
ATOM 676 N N . GLU A 1 87 ? -8.136 8.485 11.717 1.00 82.06 87 GLU A N 1
ATOM 677 C CA . GLU A 1 87 ? -6.735 8.902 11.777 1.00 82.06 87 GLU A CA 1
ATOM 678 C C . GLU A 1 87 ? -6.043 8.284 12.993 1.00 82.06 87 GLU A C 1
ATOM 680 O O . GLU A 1 87 ? -4.977 7.680 12.852 1.00 82.06 87 GLU A O 1
ATOM 685 N N . GLU A 1 88 ? -6.697 8.343 14.157 1.00 84.50 88 GLU A N 1
ATOM 686 C CA . GLU A 1 88 ? -6.150 7.756 15.377 1.00 84.50 88 GLU A CA 1
ATOM 687 C C . GLU A 1 88 ? -6.093 6.228 15.266 1.00 84.50 88 GLU A C 1
ATOM 689 O O . GLU A 1 88 ? -5.070 5.660 15.616 1.00 84.50 88 GLU A O 1
ATOM 694 N N . MET A 1 89 ? -7.073 5.563 14.636 1.00 88.69 89 MET A N 1
ATOM 695 C CA . MET A 1 89 ? -7.013 4.112 14.372 1.00 88.69 89 MET A CA 1
ATOM 696 C C . MET A 1 89 ? -5.764 3.692 13.615 1.00 88.69 89 MET A C 1
ATOM 698 O O . MET A 1 89 ? -5.123 2.710 13.977 1.00 88.69 89 MET A O 1
ATOM 702 N N . ARG A 1 90 ? -5.385 4.438 12.576 1.00 83.50 90 ARG A N 1
ATOM 703 C CA . ARG A 1 90 ? -4.176 4.133 11.803 1.00 83.50 90 ARG A CA 1
ATOM 704 C C . ARG A 1 90 ? -2.923 4.325 12.646 1.00 83.50 90 ARG A C 1
ATOM 706 O O . ARG A 1 90 ? -2.023 3.490 12.626 1.00 83.50 90 ARG A O 1
ATOM 713 N N . LYS A 1 91 ? -2.872 5.412 13.416 1.00 80.25 91 LYS A N 1
ATOM 714 C CA . LYS A 1 91 ? -1.757 5.693 14.322 1.00 80.25 91 LYS A CA 1
ATOM 715 C C . LYS A 1 91 ? -1.637 4.622 15.408 1.00 80.25 91 LYS A C 1
ATOM 717 O O . LYS A 1 91 ? -0.546 4.106 15.612 1.00 80.25 91 LYS A O 1
ATOM 722 N N . GLN A 1 92 ? -2.745 4.245 16.038 1.00 84.38 92 GLN A N 1
ATOM 723 C CA . GLN A 1 92 ? -2.799 3.219 17.074 1.00 84.38 92 GLN A CA 1
ATOM 724 C C . GLN A 1 92 ? -2.480 1.832 16.515 1.00 84.38 92 GLN A C 1
ATOM 726 O O . GLN A 1 92 ? -1.775 1.086 17.175 1.00 84.38 92 GLN A O 1
ATOM 731 N N . ALA A 1 93 ? -2.896 1.499 15.289 1.00 81.62 93 ALA A N 1
ATOM 732 C CA . ALA A 1 93 ? -2.495 0.256 14.625 1.00 81.62 93 ALA A CA 1
ATOM 733 C C . ALA A 1 93 ? -0.982 0.193 14.377 1.00 81.62 93 ALA A C 1
ATOM 735 O O . ALA A 1 93 ? -0.352 -0.816 14.686 1.00 81.62 93 ALA A O 1
ATOM 736 N N . ARG A 1 94 ? -0.379 1.292 13.898 1.00 79.19 94 ARG A N 1
ATOM 737 C CA . ARG A 1 94 ? 1.083 1.397 13.768 1.00 79.19 94 ARG A CA 1
ATOM 738 C C . ARG A 1 94 ? 1.761 1.236 15.122 1.00 79.19 94 ARG A C 1
ATOM 740 O O . ARG A 1 94 ? 2.659 0.418 15.248 1.00 79.19 94 ARG A O 1
ATOM 747 N N . SER A 1 95 ? 1.323 1.984 16.133 1.00 79.00 95 SER A N 1
ATOM 748 C CA . SER A 1 95 ? 1.888 1.911 17.483 1.00 79.00 95 SER A CA 1
ATOM 749 C C . SER A 1 95 ? 1.736 0.528 18.111 1.00 79.00 95 SER A C 1
ATOM 751 O O . SER A 1 95 ? 2.683 0.051 18.722 1.00 79.00 95 SER A O 1
ATOM 753 N N . TYR A 1 96 ? 0.591 -0.132 17.926 1.00 82.06 96 TYR A N 1
ATOM 754 C CA . TYR A 1 96 ? 0.344 -1.492 18.397 1.00 82.06 96 TYR A CA 1
ATOM 755 C C . TYR A 1 96 ? 1.325 -2.475 17.756 1.00 82.06 96 TYR A C 1
ATOM 757 O O . TYR A 1 96 ? 1.988 -3.226 18.465 1.00 82.06 96 TYR A O 1
ATOM 765 N N . TYR A 1 97 ? 1.490 -2.397 16.433 1.00 77.62 97 TYR A N 1
ATOM 766 C CA . TYR A 1 97 ? 2.458 -3.215 15.709 1.00 77.62 97 TYR A CA 1
ATOM 767 C C . TYR A 1 97 ? 3.893 -2.959 16.188 1.00 77.62 97 TYR A C 1
ATOM 769 O O . TYR A 1 97 ? 4.612 -3.900 16.506 1.00 77.62 97 TYR A O 1
ATOM 777 N N . LEU A 1 98 ? 4.316 -1.692 16.293 1.00 71.69 98 LEU A N 1
ATOM 778 C CA . LEU A 1 98 ? 5.644 -1.373 16.826 1.00 71.69 98 LEU A CA 1
ATOM 779 C C . LEU A 1 98 ? 5.810 -1.938 18.237 1.00 71.69 98 LEU A C 1
ATOM 781 O O . LEU A 1 98 ? 6.824 -2.554 18.508 1.00 71.69 98 LEU A O 1
ATOM 785 N N . MET A 1 99 ? 4.820 -1.801 19.117 1.00 74.69 99 MET A N 1
ATOM 786 C CA . MET A 1 99 ? 4.918 -2.276 20.495 1.00 74.69 99 MET A CA 1
ATOM 787 C C . MET A 1 99 ? 5.008 -3.803 20.588 1.00 74.69 99 MET A C 1
ATOM 789 O O . MET A 1 99 ? 5.846 -4.302 21.332 1.00 74.69 99 MET A O 1
ATOM 793 N N . GLU A 1 100 ? 4.195 -4.558 19.843 1.00 69.19 100 GLU A N 1
ATOM 794 C CA . GLU A 1 100 ? 4.261 -6.028 19.855 1.00 69.19 100 GLU A CA 1
ATOM 795 C C . GLU A 1 100 ? 5.568 -6.566 19.263 1.00 69.19 100 GLU A C 1
ATOM 797 O O . GLU A 1 100 ? 6.084 -7.579 19.741 1.00 69.19 100 GLU A O 1
ATOM 802 N N . HIS A 1 101 ? 6.130 -5.872 18.271 1.00 62.41 101 HIS A N 1
ATOM 803 C CA . HIS A 1 101 ? 7.377 -6.267 17.620 1.00 62.41 101 HIS A CA 1
ATOM 804 C C . HIS A 1 101 ? 8.640 -5.672 18.279 1.00 62.41 101 HIS A C 1
ATOM 806 O O . HIS A 1 101 ? 9.708 -6.253 18.131 1.00 62.41 101 HIS A O 1
ATOM 812 N N . GLU A 1 102 ? 8.549 -4.576 19.043 1.00 52.81 102 GLU A N 1
ATOM 813 C CA . GLU A 1 102 ? 9.657 -3.988 19.822 1.00 52.81 102 GLU A CA 1
ATOM 814 C C . GLU A 1 102 ? 9.740 -4.549 21.254 1.00 52.81 102 GLU A C 1
ATOM 816 O O . GLU A 1 102 ? 10.844 -4.697 21.780 1.00 52.81 102 GLU A O 1
ATOM 821 N N . ASN A 1 103 ? 8.619 -4.949 21.883 1.00 47.56 103 ASN A N 1
ATOM 822 C CA . ASN A 1 103 ? 8.664 -5.732 23.134 1.00 47.56 103 ASN A CA 1
ATOM 823 C C . ASN A 1 103 ? 9.221 -7.144 22.913 1.00 47.56 103 ASN A C 1
ATOM 825 O O . ASN A 1 103 ? 9.645 -7.808 23.864 1.00 47.56 103 ASN A O 1
ATOM 829 N N . GLN A 1 104 ? 9.264 -7.600 21.663 1.00 43.38 104 GLN A N 1
ATOM 830 C CA . GLN A 1 104 ? 10.143 -8.679 21.258 1.00 43.38 104 GLN A CA 1
ATOM 831 C C . GLN A 1 104 ? 11.522 -8.071 20.989 1.00 43.38 104 GLN A C 1
ATOM 833 O O . GLN A 1 104 ? 11.880 -7.778 19.852 1.00 43.38 104 GLN A O 1
ATOM 838 N N . MET A 1 105 ? 12.346 -7.931 22.041 1.00 33.56 105 MET A N 1
ATOM 839 C CA . MET A 1 105 ? 13.805 -7.956 21.844 1.00 33.56 105 MET A CA 1
ATOM 840 C C . MET A 1 105 ? 14.101 -9.044 20.802 1.00 33.56 105 MET A C 1
ATOM 842 O O . MET A 1 105 ? 13.489 -10.111 20.937 1.00 33.56 105 MET A O 1
ATOM 846 N N . PRO A 1 106 ? 14.986 -8.837 19.806 1.00 33.38 106 PRO A N 1
ATOM 847 C CA . PRO A 1 106 ? 15.316 -9.863 18.826 1.00 33.38 106 PRO A CA 1
ATOM 848 C C . PRO A 1 106 ? 15.975 -11.042 19.545 1.00 33.38 106 PRO A C 1
ATOM 850 O O . PRO A 1 106 ? 17.191 -11.177 19.634 1.00 33.38 106 PRO A O 1
ATOM 853 N N . LYS A 1 107 ? 15.146 -11.910 20.112 1.00 33.84 107 LYS A N 1
ATOM 854 C CA . LYS A 1 107 ? 15.498 -13.259 20.470 1.00 33.84 107 LYS A CA 1
ATOM 855 C C . LYS A 1 107 ? 15.385 -13.986 19.152 1.00 33.84 107 LYS A C 1
ATOM 857 O O . LYS A 1 107 ? 14.293 -14.118 18.608 1.00 33.84 107 LYS A O 1
ATOM 862 N N . LEU A 1 108 ? 16.529 -14.417 18.641 1.00 40.00 108 LEU A N 1
ATOM 863 C CA . LEU A 1 108 ? 16.614 -15.572 17.763 1.00 40.00 108 LEU A CA 1
ATOM 864 C C . LEU A 1 108 ? 15.760 -16.679 18.400 1.00 40.00 108 LEU A C 1
ATOM 866 O O . LEU A 1 108 ? 16.206 -17.364 19.319 1.00 40.00 108 LEU A O 1
ATOM 870 N N . GLN A 1 109 ? 14.491 -16.782 18.008 1.00 35.94 109 GLN A N 1
ATOM 871 C CA . GLN A 1 109 ? 13.610 -17.820 18.515 1.00 35.94 109 GLN A CA 1
ATOM 872 C C . GLN A 1 109 ? 13.860 -19.062 17.676 1.00 35.94 109 GLN A C 1
ATOM 874 O O . GLN A 1 109 ? 13.272 -19.272 16.617 1.00 35.94 109 GLN A O 1
ATOM 879 N N . VAL A 1 110 ? 14.784 -19.869 18.191 1.00 40.97 110 VAL A N 1
ATOM 880 C CA . VAL A 1 110 ? 14.873 -21.305 17.946 1.00 40.97 110 VAL A CA 1
ATOM 881 C C . VAL A 1 110 ? 13.486 -21.891 18.220 1.00 40.97 110 VAL A C 1
ATOM 883 O O . VAL A 1 110 ? 13.040 -21.952 19.366 1.00 40.97 110 VAL A O 1
ATOM 886 N N . LYS A 1 111 ? 12.768 -22.250 17.153 1.00 36.59 111 LYS A N 1
ATOM 887 C CA . LYS A 1 111 ? 11.446 -22.876 17.234 1.00 36.59 111 LYS A CA 1
ATOM 888 C C . LYS A 1 111 ? 11.593 -24.331 17.684 1.00 36.59 111 LYS A C 1
ATOM 890 O O . LYS A 1 111 ? 12.446 -25.061 17.190 1.00 36.59 111 LYS A O 1
ATOM 895 N N . SER A 1 112 ? 10.723 -24.757 18.593 1.00 30.92 112 SER A N 1
ATOM 896 C CA . SER A 1 112 ? 10.383 -26.166 18.825 1.00 30.92 112 SER A CA 1
ATOM 897 C C . SER A 1 112 ? 8.901 -26.382 18.495 1.00 30.92 112 SER A C 1
ATOM 899 O O . SER A 1 112 ? 8.133 -25.417 18.529 1.00 30.92 112 SER A O 1
ATOM 901 N N . PRO A 1 113 ? 8.498 -27.605 18.108 1.00 43.31 113 PRO A N 1
ATOM 902 C CA . PRO A 1 113 ? 7.348 -27.812 17.241 1.00 43.31 113 PRO A CA 1
ATOM 903 C C . PRO A 1 113 ? 6.066 -28.069 18.035 1.00 43.31 113 PRO A C 1
ATOM 905 O O . PRO A 1 113 ? 6.066 -28.803 19.021 1.00 43.31 113 PRO A O 1
ATOM 908 N N . ALA A 1 114 ? 4.948 -27.540 17.542 1.00 32.53 114 ALA A N 1
ATOM 909 C CA . ALA A 1 114 ? 3.630 -28.061 17.868 1.00 32.53 114 ALA A CA 1
ATOM 910 C C . ALA A 1 114 ? 2.802 -28.193 16.586 1.00 32.53 114 ALA A C 1
ATOM 912 O O . ALA A 1 114 ? 2.414 -27.224 15.942 1.00 32.53 114 ALA A O 1
ATOM 913 N N . THR A 1 115 ? 2.609 -29.459 16.238 1.00 37.50 115 THR A N 1
ATOM 914 C CA . THR A 1 115 ? 1.727 -30.070 15.252 1.00 37.50 115 THR A CA 1
ATOM 915 C C . THR A 1 115 ? 0.366 -29.397 15.121 1.00 37.50 115 THR A C 1
ATOM 917 O O . THR A 1 115 ? -0.348 -29.250 16.108 1.00 37.50 115 THR A O 1
ATOM 920 N N . SER A 1 116 ? -0.059 -29.139 13.884 1.00 32.25 116 SER A N 1
ATOM 921 C CA . SER A 1 116 ? -1.462 -29.244 13.467 1.00 32.25 116 SER A CA 1
ATOM 922 C C . SER A 1 116 ? -1.523 -29.476 11.960 1.00 32.25 116 SER A C 1
ATOM 924 O O . SER A 1 116 ? -1.245 -28.603 11.149 1.00 32.25 116 SER A O 1
ATOM 926 N N . SER A 1 117 ? -1.846 -30.714 11.612 1.00 41.25 117 SER A N 1
ATOM 927 C CA . SER A 1 117 ? -2.131 -31.214 10.275 1.00 41.25 117 SER A CA 1
ATOM 928 C C . SER A 1 117 ? -3.441 -30.650 9.730 1.00 41.25 117 SER A C 1
ATOM 930 O O . SER A 1 117 ? -4.474 -30.770 10.387 1.00 41.25 117 SER A O 1
ATOM 932 N N . SER A 1 118 ? -3.448 -30.178 8.487 1.00 32.31 118 SER A N 1
ATOM 933 C CA . SER A 1 118 ? -4.609 -30.353 7.607 1.00 32.31 118 SER A CA 1
ATOM 934 C C . SER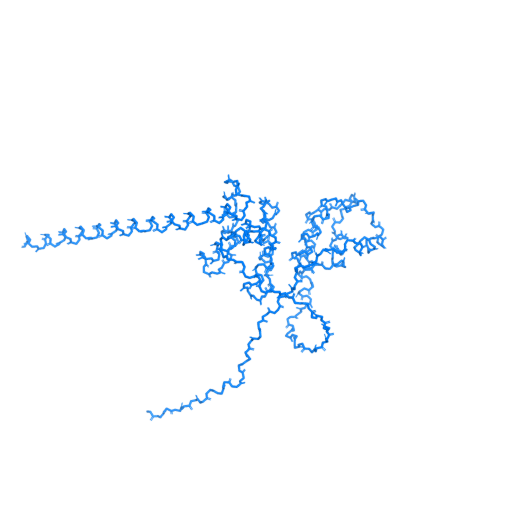 A 1 118 ? -4.192 -30.263 6.141 1.00 32.31 118 SER A C 1
ATOM 936 O O . SER A 1 118 ? -3.788 -29.234 5.616 1.00 32.31 118 SER A O 1
ATOM 938 N N . THR A 1 119 ? -4.273 -31.418 5.495 1.00 38.06 119 THR A N 1
ATOM 939 C CA . THR A 1 119 ? -4.059 -31.645 4.074 1.00 38.06 119 THR A CA 1
ATOM 940 C C . THR A 1 119 ? -5.235 -31.063 3.291 1.00 38.06 119 THR A C 1
ATOM 942 O O . THR A 1 119 ? -6.323 -31.636 3.307 1.00 38.06 119 THR A O 1
ATOM 945 N N . ALA A 1 120 ? -5.024 -29.970 2.561 1.00 32.75 120 ALA A N 1
ATOM 946 C CA . ALA A 1 120 ? -5.934 -29.536 1.507 1.00 32.75 120 ALA A CA 1
ATOM 947 C C . ALA A 1 120 ? -5.131 -29.274 0.229 1.00 32.75 120 ALA A C 1
ATOM 949 O O . ALA A 1 120 ? -4.233 -28.442 0.184 1.00 32.75 120 ALA A O 1
ATOM 950 N N . LYS A 1 121 ? -5.437 -30.067 -0.799 1.00 41.72 121 LYS A N 1
ATOM 951 C CA . LYS A 1 121 ? -4.858 -30.008 -2.141 1.00 41.72 121 LYS A CA 1
ATOM 952 C C . LYS A 1 121 ? -5.112 -28.631 -2.767 1.00 41.72 121 LYS A C 1
ATOM 954 O O . LYS A 1 121 ? -6.244 -28.361 -3.160 1.00 41.72 121 LYS A O 1
ATOM 959 N N . SER A 1 122 ? -4.082 -27.811 -2.940 1.00 34.88 122 SER A N 1
ATOM 960 C CA . SER A 1 122 ? -4.092 -26.723 -3.918 1.00 34.88 122 SER A CA 1
ATOM 961 C C . SER A 1 122 ? -3.394 -27.215 -5.183 1.00 34.88 122 SER A C 1
ATOM 963 O O . SER A 1 122 ? -2.191 -27.457 -5.222 1.00 34.88 122 SER A O 1
ATOM 965 N N . SER A 1 123 ? -4.189 -27.449 -6.223 1.00 33.75 123 SER A N 1
ATOM 966 C CA . SER A 1 123 ? -3.685 -27.642 -7.578 1.00 33.75 123 SER A CA 1
ATOM 967 C C . SER A 1 123 ? -2.876 -26.408 -7.976 1.00 33.75 123 SER A C 1
ATOM 969 O O . SER A 1 123 ? -3.366 -25.289 -7.837 1.00 33.75 123 SER A O 1
ATOM 971 N N . GLU A 1 124 ? -1.656 -26.611 -8.467 1.00 36.91 124 GLU A N 1
ATOM 972 C CA . GLU A 1 124 ? -0.793 -25.565 -9.016 1.00 36.91 124 GLU A CA 1
ATOM 973 C C . GLU A 1 124 ? -1.492 -24.857 -10.188 1.00 36.91 124 GLU A C 1
ATOM 975 O O . GLU A 1 124 ? -1.441 -25.299 -11.336 1.00 36.91 124 GLU A O 1
ATOM 980 N N . VAL A 1 125 ? -2.166 -23.743 -9.908 1.00 37.84 125 VAL A N 1
ATOM 981 C CA . VAL A 1 125 ? -2.609 -2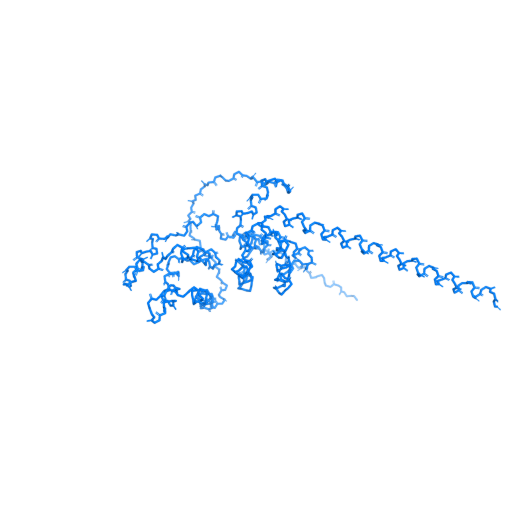2.799 -10.934 1.00 37.84 125 VAL A CA 1
ATOM 982 C C . VAL A 1 125 ? -1.527 -21.734 -11.028 1.00 37.84 125 VAL A C 1
ATOM 984 O O . VAL A 1 125 ? -1.537 -20.756 -10.291 1.00 37.84 125 VAL A O 1
ATOM 987 N N . ASN A 1 126 ? -0.562 -21.946 -11.920 1.00 44.00 126 ASN A N 1
ATOM 988 C CA . ASN A 1 126 ? 0.349 -20.893 -12.362 1.00 44.00 126 ASN A CA 1
ATOM 989 C C . ASN A 1 126 ? -0.267 -20.234 -13.610 1.00 44.00 126 ASN A C 1
ATOM 991 O O . ASN A 1 126 ? -0.056 -20.738 -14.720 1.00 44.00 126 ASN A O 1
ATOM 995 N N . PRO A 1 127 ? -1.070 -19.156 -13.473 1.00 49.47 127 PRO A N 1
ATOM 996 C CA . PRO A 1 127 ? -1.681 -18.503 -14.623 1.00 49.47 127 PRO A CA 1
ATOM 997 C C . PRO A 1 127 ? -0.595 -17.948 -15.546 1.00 49.47 127 PRO A C 1
ATOM 999 O O . PRO A 1 127 ? 0.439 -17.437 -15.107 1.00 49.47 127 PRO A O 1
ATOM 1002 N N . LYS A 1 128 ? -0.828 -18.028 -16.859 1.00 46.44 128 LYS A N 1
ATOM 1003 C CA . LYS A 1 128 ? 0.126 -17.502 -17.844 1.00 46.44 128 LYS A CA 1
ATOM 1004 C C . LYS A 1 128 ? 0.274 -15.986 -17.650 1.00 46.44 128 LYS A C 1
ATOM 1006 O O . LYS A 1 128 ? -0.747 -15.295 -17.594 1.00 46.44 128 LYS A O 1
ATOM 1011 N N . PRO A 1 129 ? 1.498 -15.433 -17.605 1.00 60.72 129 PRO A N 1
ATOM 1012 C CA . PRO A 1 129 ? 1.685 -13.992 -17.469 1.00 60.72 129 PRO A CA 1
ATOM 1013 C C . PRO A 1 129 ? 0.997 -13.255 -18.627 1.00 60.72 129 PRO A C 1
ATOM 1015 O O . PRO A 1 129 ? 1.069 -13.698 -19.772 1.00 60.72 129 PRO A O 1
ATOM 1018 N N . GLN A 1 130 ? 0.356 -12.117 -18.332 1.00 65.12 130 GLN A N 1
ATOM 1019 C CA . GLN A 1 130 ? -0.440 -11.304 -19.276 1.00 65.12 130 GLN A CA 1
ATOM 1020 C C . GLN A 1 130 ? -1.776 -11.925 -19.736 1.00 65.12 130 GLN A C 1
ATOM 1022 O O . GLN A 1 130 ? -2.427 -11.355 -20.613 1.00 65.12 130 GLN A O 1
ATOM 1027 N N . SER A 1 131 ? -2.201 -13.053 -19.159 1.00 64.25 131 SER A N 1
ATOM 1028 C CA . SER A 1 131 ? -3.570 -13.566 -19.326 1.00 64.25 131 SER A CA 1
ATOM 1029 C C . SER A 1 131 ? -4.576 -12.768 -18.490 1.00 64.25 131 SER A C 1
ATOM 1031 O O . SER A 1 131 ? -4.192 -12.075 -17.547 1.00 64.25 131 SER A O 1
ATOM 1033 N N . ASP A 1 132 ? -5.866 -12.871 -18.818 1.00 76.44 132 ASP A N 1
ATOM 1034 C CA . ASP A 1 132 ? -6.920 -12.242 -18.014 1.00 76.44 132 ASP A CA 1
ATOM 1035 C C . ASP A 1 132 ? -6.979 -12.840 -16.591 1.00 76.44 132 ASP A C 1
ATOM 1037 O O . ASP A 1 132 ? -7.052 -12.078 -15.631 1.00 76.44 132 ASP A O 1
ATOM 1041 N N . GLU A 1 133 ? -6.773 -14.155 -16.433 1.00 64.38 133 GLU A N 1
ATOM 1042 C CA . GLU A 1 133 ? -6.647 -14.830 -15.125 1.00 64.38 133 GLU A CA 1
ATOM 1043 C C . GLU A 1 133 ? -5.499 -14.258 -14.274 1.00 64.38 133 GLU A C 1
ATOM 1045 O O . GLU A 1 133 ? -5.629 -14.081 -13.064 1.00 64.38 133 GLU A O 1
ATOM 1050 N N . TRP A 1 134 ? -4.367 -13.918 -14.901 1.00 70.69 134 TRP A N 1
ATOM 1051 C CA . TRP A 1 134 ? -3.243 -13.285 -14.207 1.00 70.69 134 TRP A CA 1
ATOM 1052 C C . TRP A 1 134 ? -3.590 -11.877 -13.709 1.00 70.69 134 TRP A C 1
ATOM 1054 O O . TRP A 1 134 ? -3.196 -11.497 -12.606 1.00 70.69 134 TRP A O 1
ATOM 1064 N N . PHE A 1 135 ? -4.342 -11.099 -14.494 1.00 74.00 135 PHE A N 1
ATOM 1065 C CA . PHE A 1 135 ? -4.809 -9.783 -14.055 1.00 74.00 135 PHE A CA 1
ATOM 1066 C C . PHE A 1 135 ? -5.832 -9.890 -12.924 1.00 74.00 135 PHE A C 1
ATOM 1068 O O . PHE A 1 135 ? -5.739 -9.124 -11.971 1.00 74.00 135 PHE A O 1
ATOM 1075 N N . GLU A 1 136 ? -6.764 -10.839 -12.996 1.00 75.94 136 GLU A N 1
ATOM 1076 C CA . GLU A 1 136 ? -7.736 -11.083 -11.925 1.00 75.94 136 GLU A CA 1
ATOM 1077 C C . GLU A 1 136 ? -7.054 -11.480 -10.615 1.00 75.94 136 GLU A C 1
ATOM 1079 O O . GLU A 1 136 ? -7.393 -10.936 -9.563 1.00 75.94 136 GLU A O 1
ATOM 1084 N N . LEU A 1 137 ? -6.045 -12.353 -10.682 1.00 68.75 137 LEU A N 1
ATOM 1085 C CA . LEU A 1 137 ? -5.244 -12.722 -9.519 1.00 68.75 137 LEU A CA 1
ATOM 1086 C C . LEU A 1 137 ? -4.584 -11.490 -8.886 1.00 68.75 137 LEU A C 1
ATOM 1088 O O . LEU A 1 137 ? -4.633 -11.312 -7.671 1.00 68.75 137 LEU A O 1
ATOM 1092 N N . LEU A 1 138 ? -4.003 -10.606 -9.699 1.00 71.19 138 LEU A N 1
ATOM 1093 C CA . LEU A 1 138 ? -3.390 -9.370 -9.210 1.00 71.19 138 LEU A CA 1
ATOM 1094 C C . LEU A 1 138 ? -4.397 -8.394 -8.600 1.00 71.19 138 LEU A C 1
ATOM 1096 O O . LEU A 1 138 ? -4.029 -7.672 -7.680 1.00 71.19 138 LEU A O 1
ATOM 1100 N N . GLU A 1 139 ? -5.633 -8.340 -9.095 1.00 80.69 139 GLU A N 1
ATOM 1101 C CA . GLU A 1 139 ? -6.682 -7.497 -8.505 1.00 80.69 139 GLU A CA 1
ATOM 1102 C C . GLU A 1 139 ? -7.137 -8.008 -7.133 1.00 80.69 139 GLU A C 1
ATOM 1104 O O . GLU A 1 139 ? -7.553 -7.213 -6.292 1.00 80.69 139 GLU A O 1
ATOM 1109 N N . GLN A 1 140 ? -7.050 -9.320 -6.905 1.00 77.56 140 GLN A N 1
ATOM 1110 C CA . GLN A 1 140 ? -7.491 -9.969 -5.668 1.00 77.56 140 GLN A CA 1
ATOM 1111 C C . GLN A 1 140 ? -6.370 -10.111 -4.632 1.00 77.56 140 GLN A C 1
ATOM 1113 O O . GLN A 1 140 ? -6.644 -10.161 -3.437 1.00 77.56 140 GLN A O 1
ATOM 1118 N N . THR A 1 141 ? -5.112 -10.143 -5.072 1.00 74.25 141 THR A N 1
ATOM 1119 C CA . THR A 1 141 ? -3.952 -10.301 -4.187 1.00 74.25 141 THR A CA 1
ATOM 1120 C C . THR A 1 141 ? -3.669 -9.002 -3.433 1.00 74.25 141 THR A C 1
ATOM 1122 O O . THR A 1 141 ? -3.522 -7.941 -4.044 1.00 74.25 141 THR A O 1
ATOM 1125 N N . SER A 1 142 ? -3.534 -9.067 -2.108 1.00 81.75 142 SER A N 1
ATOM 1126 C CA . SER A 1 142 ? -3.120 -7.911 -1.308 1.00 81.75 142 SER A CA 1
ATOM 1127 C C . SER A 1 142 ? -1.689 -7.482 -1.675 1.00 81.75 142 SER A C 1
ATOM 1129 O O . SER A 1 142 ? -0.811 -8.339 -1.814 1.00 81.75 142 SER A O 1
ATOM 1131 N N . PRO A 1 143 ? -1.386 -6.172 -1.773 1.00 84.44 143 PRO A N 1
ATOM 1132 C CA . PRO A 1 143 ? -0.015 -5.711 -1.992 1.00 84.44 143 PRO A CA 1
ATOM 1133 C C . PRO A 1 143 ? 0.974 -6.154 -0.913 1.00 84.44 143 PRO A C 1
ATOM 1135 O O . PRO A 1 143 ? 2.172 -6.210 -1.167 1.00 84.44 143 PRO A O 1
ATOM 1138 N N . ILE A 1 144 ? 0.486 -6.477 0.284 1.00 82.94 144 ILE A N 1
ATOM 1139 C CA . ILE A 1 144 ? 1.312 -6.999 1.375 1.00 82.94 144 ILE A CA 1
ATOM 1140 C C . ILE A 1 144 ? 1.716 -8.443 1.112 1.00 82.94 144 ILE A C 1
ATOM 1142 O O . ILE A 1 144 ? 2.903 -8.744 1.189 1.00 82.94 144 ILE A O 1
ATOM 1146 N N . ASP A 1 145 ? 0.768 -9.294 0.722 1.00 73.75 145 ASP A N 1
ATOM 1147 C CA . ASP A 1 145 ? 1.031 -10.699 0.388 1.00 73.75 145 ASP A CA 1
ATOM 1148 C C . ASP A 1 145 ? 2.008 -10.788 -0.777 1.00 73.75 145 ASP A C 1
ATOM 1150 O O . ASP A 1 145 ? 2.956 -11.569 -0.769 1.00 73.75 145 ASP A O 1
ATOM 1154 N N . MET A 1 146 ? 1.821 -9.918 -1.767 1.00 79.88 146 MET A N 1
ATOM 1155 C CA . MET A 1 146 ? 2.714 -9.862 -2.906 1.00 79.88 146 MET A CA 1
ATOM 1156 C C . MET A 1 146 ? 4.124 -9.387 -2.513 1.00 79.88 146 MET A C 1
ATOM 1158 O O . MET A 1 146 ? 5.099 -10.004 -2.943 1.00 79.88 146 MET A O 1
ATOM 1162 N N . LEU A 1 147 ? 4.266 -8.377 -1.646 1.00 79.94 147 LEU A N 1
ATOM 1163 C CA . LEU A 1 147 ? 5.580 -7.991 -1.117 1.00 79.94 147 LEU A CA 1
ATOM 1164 C C . LEU A 1 147 ? 6.235 -9.133 -0.329 1.00 79.94 147 LEU A C 1
ATOM 1166 O O . LEU A 1 147 ? 7.414 -9.411 -0.543 1.00 79.94 147 LEU A O 1
ATOM 1170 N N . ALA A 1 148 ? 5.464 -9.813 0.522 1.00 73.88 148 ALA A N 1
ATOM 1171 C CA . ALA A 1 148 ? 5.936 -10.940 1.318 1.00 73.88 148 ALA A CA 1
ATOM 1172 C C . ALA A 1 148 ? 6.392 -12.116 0.441 1.00 73.88 148 ALA A C 1
ATOM 1174 O O . ALA A 1 148 ? 7.385 -12.770 0.754 1.00 73.88 148 ALA A O 1
ATOM 1175 N N . SER A 1 149 ? 5.708 -12.346 -0.686 1.00 72.88 149 SER A N 1
ATOM 1176 C CA . SER A 1 149 ? 6.046 -13.410 -1.636 1.00 72.88 149 SER A CA 1
ATOM 1177 C C . SER A 1 149 ? 7.402 -13.212 -2.319 1.00 72.88 149 SER A C 1
ATOM 1179 O O . SER A 1 149 ? 8.044 -14.189 -2.689 1.00 72.88 149 SER A O 1
ATOM 1181 N N . TRP A 1 150 ? 7.864 -11.967 -2.485 1.00 73.69 150 TRP A N 1
ATOM 1182 C CA . TRP A 1 150 ? 9.157 -11.687 -3.119 1.00 73.69 150 TRP A CA 1
ATOM 1183 C C . TRP A 1 150 ? 10.323 -11.686 -2.153 1.00 73.69 150 TRP A C 1
ATOM 1185 O O . TRP A 1 150 ? 11.433 -12.039 -2.541 1.00 73.69 150 TRP A O 1
ATOM 1195 N N . SER A 1 151 ? 10.096 -11.206 -0.932 1.00 71.25 151 SER A N 1
ATOM 1196 C CA . SER A 1 151 ? 11.145 -11.134 0.077 1.00 71.25 151 SER A CA 1
ATOM 1197 C C . SER A 1 151 ? 11.222 -12.385 0.932 1.00 71.25 151 SER A C 1
ATOM 1199 O O . SER A 1 151 ? 12.124 -12.446 1.768 1.00 71.25 151 SER A O 1
ATOM 1201 N N . GLU A 1 152 ? 10.282 -13.327 0.772 1.00 69.00 152 GLU A N 1
ATOM 1202 C CA . GLU A 1 152 ? 10.172 -14.499 1.641 1.00 69.00 152 GLU A CA 1
ATOM 1203 C C . GLU A 1 152 ? 10.255 -14.053 3.112 1.00 69.00 152 GLU A C 1
ATOM 1205 O O . GLU A 1 152 ? 11.031 -14.559 3.913 1.00 69.00 152 GLU A O 1
ATOM 1210 N N . SER A 1 153 ? 9.580 -12.948 3.434 1.00 71.00 153 SER A N 1
ATOM 1211 C CA . SER A 1 153 ? 9.655 -12.295 4.741 1.00 71.00 153 SER A CA 1
ATOM 1212 C C . SER A 1 153 ? 8.537 -11.284 4.913 1.00 71.00 153 SER A C 1
ATOM 1214 O O . SER A 1 153 ? 8.023 -10.738 3.940 1.00 71.00 153 SER A O 1
ATOM 1216 N N . GLU A 1 154 ? 8.159 -11.014 6.159 1.00 75.88 154 GLU A N 1
ATOM 1217 C CA . GLU A 1 154 ? 7.174 -9.981 6.457 1.00 75.88 154 GLU A CA 1
ATOM 1218 C C . GLU A 1 154 ? 7.638 -8.592 5.957 1.00 75.88 154 GLU A C 1
ATOM 1220 O O . GLU A 1 154 ? 8.769 -8.180 6.246 1.00 75.88 154 GLU A O 1
ATOM 1225 N N . PRO A 1 155 ? 6.783 -7.829 5.242 1.00 82.44 155 PRO A N 1
ATOM 1226 C CA . PRO A 1 155 ? 7.141 -6.495 4.783 1.00 82.44 155 PRO A CA 1
ATOM 1227 C C . PRO A 1 155 ? 7.466 -5.549 5.939 1.00 82.44 155 PRO A C 1
ATOM 1229 O O . PRO A 1 155 ? 6.789 -5.503 6.966 1.00 82.44 155 PRO A O 1
ATOM 1232 N N . THR A 1 156 ? 8.476 -4.710 5.733 1.00 86.50 156 THR A N 1
ATOM 1233 C CA . THR A 1 156 ? 8.897 -3.705 6.713 1.00 86.50 156 THR A CA 1
ATOM 1234 C C . THR A 1 156 ? 7.782 -2.697 7.013 1.00 86.50 156 THR A C 1
ATOM 1236 O O . THR A 1 156 ? 6.927 -2.407 6.173 1.00 86.50 156 THR A O 1
ATOM 1239 N N . ILE A 1 157 ? 7.851 -2.047 8.179 1.00 81.88 157 ILE A N 1
ATOM 1240 C CA . ILE A 1 157 ? 6.918 -0.974 8.578 1.00 81.88 157 ILE A CA 1
ATOM 1241 C C . ILE A 1 157 ? 6.852 0.132 7.516 1.00 81.88 157 ILE A C 1
ATOM 1243 O O . ILE A 1 157 ? 5.778 0.653 7.210 1.00 81.88 157 ILE A O 1
ATOM 1247 N N . SER A 1 158 ? 7.999 0.474 6.922 1.00 86.38 158 SER A N 1
ATOM 1248 C CA . SER A 1 158 ? 8.085 1.478 5.858 1.00 86.38 158 SER A CA 1
ATOM 1249 C C . SER A 1 158 ? 7.290 1.063 4.614 1.00 86.38 158 SER A C 1
ATOM 1251 O O . SER A 1 158 ? 6.537 1.870 4.066 1.00 86.38 158 SER A O 1
ATOM 1253 N N . GLN A 1 159 ? 7.393 -0.207 4.207 1.00 87.12 159 GLN A N 1
ATOM 1254 C CA . GLN A 1 159 ? 6.633 -0.768 3.087 1.00 87.12 159 GLN A CA 1
ATOM 1255 C C . GLN A 1 159 ? 5.134 -0.847 3.399 1.00 87.12 159 GLN A C 1
ATOM 1257 O O . GLN A 1 159 ? 4.333 -0.397 2.582 1.00 87.12 159 GLN A O 1
ATOM 1262 N N . LYS A 1 160 ? 4.749 -1.316 4.595 1.00 86.25 160 LYS A N 1
ATOM 1263 C CA . LYS A 1 160 ? 3.346 -1.351 5.046 1.00 86.25 160 LYS A CA 1
ATOM 1264 C C . LYS A 1 160 ? 2.716 0.045 5.033 1.00 86.25 160 LYS A C 1
ATOM 1266 O O . LYS A 1 160 ? 1.666 0.255 4.435 1.00 86.25 160 LYS A O 1
ATOM 1271 N N . THR A 1 161 ? 3.410 1.033 5.594 1.00 86.25 161 THR A N 1
ATOM 1272 C CA . THR A 1 161 ? 2.956 2.436 5.602 1.00 86.25 161 THR A CA 1
ATOM 1273 C C . THR A 1 161 ? 2.864 3.014 4.183 1.00 86.25 161 THR A C 1
ATOM 1275 O O . THR A 1 161 ? 1.971 3.798 3.879 1.00 86.25 161 THR A O 1
ATOM 1278 N N . MET A 1 162 ? 3.781 2.643 3.284 1.00 94.19 162 MET A N 1
ATOM 1279 C CA . MET A 1 162 ? 3.730 3.066 1.882 1.00 94.19 162 MET A CA 1
ATOM 1280 C C . MET A 1 162 ? 2.507 2.488 1.156 1.00 94.19 162 MET A C 1
ATOM 1282 O O . MET A 1 162 ? 1.810 3.236 0.473 1.00 94.19 162 MET A O 1
ATOM 1286 N N . VAL A 1 163 ? 2.198 1.205 1.353 1.00 91.94 163 VAL A N 1
ATOM 1287 C CA . VAL A 1 163 ? 0.982 0.573 0.814 1.00 91.94 163 VAL A CA 1
ATOM 1288 C C . VAL A 1 163 ? -0.279 1.228 1.384 1.00 91.94 163 VAL A C 1
ATOM 1290 O O . VAL A 1 163 ? -1.189 1.552 0.623 1.00 91.94 163 VAL A O 1
ATOM 1293 N N . GLU A 1 164 ? -0.310 1.503 2.692 1.00 88.69 164 GLU A N 1
ATOM 1294 C CA . GLU A 1 164 ? -1.405 2.230 3.349 1.00 88.69 164 GLU A CA 1
ATOM 1295 C C . GLU A 1 164 ? -1.683 3.573 2.658 1.00 88.69 164 GLU A C 1
ATOM 1297 O O . GLU A 1 164 ? -2.826 3.882 2.323 1.00 88.69 164 GLU A O 1
ATOM 1302 N N . GLU A 1 165 ? -0.636 4.356 2.382 1.00 92.50 165 GLU A N 1
ATOM 1303 C CA . GLU A 1 165 ? -0.761 5.647 1.703 1.00 92.50 165 GLU A CA 1
ATOM 1304 C C . GLU A 1 165 ? -1.290 5.518 0.268 1.00 92.50 165 GLU A C 1
ATOM 1306 O O . GLU A 1 165 ? -2.102 6.341 -0.161 1.00 92.50 165 GLU A O 1
ATOM 1311 N N . LEU A 1 166 ? -0.869 4.495 -0.479 1.00 92.88 166 LEU A N 1
ATOM 1312 C CA . LEU A 1 166 ? -1.357 4.254 -1.842 1.00 92.88 166 LEU A CA 1
ATOM 1313 C C . LEU A 1 166 ? -2.850 3.897 -1.860 1.00 92.88 166 LEU A C 1
ATOM 1315 O O . LEU A 1 166 ? -3.602 4.394 -2.704 1.00 92.88 166 LEU A O 1
ATOM 1319 N N . ILE A 1 167 ? -3.295 3.087 -0.900 1.00 88.75 167 ILE A N 1
ATOM 1320 C CA . ILE A 1 167 ? -4.707 2.720 -0.759 1.00 88.75 167 ILE A CA 1
ATOM 1321 C C . ILE A 1 167 ? -5.520 3.935 -0.311 1.00 88.75 167 ILE A C 1
ATOM 1323 O O . ILE A 1 167 ? -6.565 4.236 -0.882 1.00 88.75 167 ILE A O 1
ATOM 1327 N N . GLU A 1 168 ? -5.053 4.672 0.696 1.00 85.88 168 GLU A N 1
ATOM 1328 C CA . GLU A 1 168 ? -5.886 5.669 1.367 1.00 85.88 168 GLU A CA 1
ATOM 1329 C C . GLU A 1 168 ? -5.839 7.051 0.734 1.00 85.88 168 GLU A C 1
ATOM 1331 O O . GLU A 1 168 ? -6.885 7.676 0.541 1.00 85.88 168 GLU A O 1
ATOM 1336 N N . ARG A 1 169 ? -4.642 7.535 0.400 1.00 84.00 169 ARG A N 1
ATOM 1337 C CA . ARG A 1 169 ? -4.456 8.868 -0.181 1.00 84.00 169 ARG A CA 1
ATOM 1338 C C . ARG A 1 169 ? -4.670 8.833 -1.686 1.00 84.00 169 ARG A C 1
ATOM 1340 O O . ARG A 1 169 ? -5.361 9.689 -2.249 1.00 84.00 169 ARG A O 1
ATOM 1347 N N . GLU A 1 170 ? -4.101 7.830 -2.351 1.00 85.38 170 GLU A N 1
ATOM 1348 C CA . GLU A 1 170 ? -4.215 7.719 -3.804 1.00 85.38 170 GLU A CA 1
ATOM 1349 C C . GLU A 1 170 ? -5.478 6.990 -4.267 1.00 85.38 170 GLU A C 1
ATOM 1351 O O . GLU A 1 170 ? -5.875 7.179 -5.417 1.00 85.38 170 GLU A O 1
ATOM 1356 N N . LYS A 1 171 ? -6.180 6.283 -3.365 1.00 87.56 171 LYS A N 1
ATOM 1357 C CA . LYS A 1 171 ? -7.400 5.515 -3.676 1.00 87.56 171 LYS A CA 1
ATOM 1358 C C . LYS A 1 171 ? -7.172 4.517 -4.816 1.00 87.56 171 LYS A C 1
ATOM 1360 O O . LYS A 1 171 ? -8.045 4.309 -5.656 1.00 87.56 171 LYS A O 1
ATOM 1365 N N . MET A 1 172 ? -5.975 3.932 -4.858 1.00 92.12 172 MET A N 1
ATOM 1366 C CA . MET A 1 172 ? -5.587 2.951 -5.868 1.00 92.12 172 MET A CA 1
ATOM 1367 C C . MET A 1 172 ? -6.096 1.559 -5.486 1.00 92.12 172 MET A C 1
ATOM 1369 O O . MET A 1 172 ? -6.105 1.202 -4.308 1.00 92.12 172 MET A O 1
ATOM 1373 N N . SER A 1 173 ? -6.514 0.771 -6.480 1.00 91.06 173 SER A N 1
ATOM 1374 C CA . SER A 1 173 ? -6.875 -0.633 -6.265 1.00 91.06 173 SER A CA 1
ATOM 1375 C C . SER A 1 173 ? -5.633 -1.490 -6.032 1.00 91.06 173 SER A C 1
ATOM 1377 O O . SER A 1 173 ? -4.518 -1.111 -6.408 1.00 91.06 173 SER A O 1
ATOM 1379 N N . PHE A 1 174 ? -5.835 -2.675 -5.456 1.00 88.44 174 PHE A N 1
ATOM 1380 C CA . PHE A 1 174 ? -4.756 -3.629 -5.219 1.00 88.44 174 PHE A CA 1
ATOM 1381 C C . PHE A 1 174 ? -4.048 -4.008 -6.516 1.00 88.44 174 PHE A C 1
ATOM 1383 O O . PHE A 1 174 ? -2.828 -3.910 -6.567 1.00 88.44 174 PHE A O 1
ATOM 1390 N N . GLY A 1 175 ? -4.773 -4.283 -7.604 1.00 83.44 175 GLY A N 1
ATOM 1391 C CA . GLY A 1 175 ? -4.153 -4.612 -8.887 1.00 83.44 175 GLY A CA 1
ATOM 1392 C C . GLY A 1 175 ? -3.261 -3.504 -9.450 1.00 83.44 175 GLY A C 1
ATOM 1393 O O . GLY A 1 175 ? -2.168 -3.777 -9.953 1.00 83.44 175 GLY A O 1
ATOM 1394 N N . VAL A 1 176 ? -3.669 -2.237 -9.325 1.00 96.25 176 VAL A N 1
ATOM 1395 C CA . VAL A 1 176 ? -2.847 -1.106 -9.784 1.00 96.25 176 VAL A CA 1
ATOM 1396 C C . VAL A 1 176 ? -1.608 -0.938 -8.904 1.00 96.25 176 VAL A C 1
ATOM 1398 O O . VAL A 1 176 ? -0.512 -0.749 -9.435 1.00 96.25 176 VAL A O 1
ATOM 1401 N N . ILE A 1 177 ? -1.758 -1.025 -7.577 1.00 94.69 177 ILE A N 1
ATOM 1402 C CA . ILE A 1 177 ? -0.626 -0.986 -6.639 1.00 94.69 177 ILE A CA 1
ATOM 1403 C C . ILE A 1 177 ? 0.332 -2.137 -6.942 1.00 94.69 177 ILE A C 1
ATOM 1405 O O . ILE A 1 177 ? 1.542 -1.931 -7.013 1.00 94.69 177 ILE A O 1
ATOM 1409 N N . ASN A 1 178 ? -0.202 -3.325 -7.209 1.00 89.06 178 ASN A N 1
ATOM 1410 C CA . ASN A 1 178 ? 0.597 -4.511 -7.434 1.00 89.06 178 ASN A CA 1
ATOM 1411 C C . ASN A 1 178 ? 1.495 -4.368 -8.668 1.00 89.06 178 ASN A C 1
ATOM 1413 O O . ASN A 1 178 ? 2.704 -4.603 -8.618 1.00 89.06 178 ASN A O 1
ATOM 1417 N N . ILE A 1 179 ? 0.928 -3.877 -9.768 1.00 90.81 179 ILE A N 1
ATOM 1418 C CA . ILE A 1 179 ? 1.698 -3.576 -10.975 1.00 90.81 179 ILE A CA 1
ATOM 1419 C C . ILE A 1 179 ? 2.688 -2.424 -10.755 1.00 90.81 179 ILE A C 1
ATOM 1421 O O . ILE A 1 179 ? 3.793 -2.453 -11.299 1.00 90.81 179 ILE A O 1
ATOM 1425 N N . LEU A 1 180 ? 2.326 -1.411 -9.963 1.00 94.94 180 LEU A N 1
ATOM 1426 C CA . LEU A 1 180 ? 3.222 -0.303 -9.640 1.00 94.94 180 LEU A CA 1
ATOM 1427 C C . LEU A 1 180 ? 4.476 -0.790 -8.901 1.00 94.94 180 LEU A C 1
ATOM 1429 O O . LEU A 1 180 ? 5.587 -0.429 -9.290 1.00 94.94 180 LEU A O 1
ATOM 1433 N N . LEU A 1 181 ? 4.313 -1.617 -7.868 1.00 91.19 181 LEU A N 1
ATOM 1434 C CA . LEU A 1 181 ? 5.435 -2.156 -7.097 1.00 91.19 181 LEU A CA 1
ATOM 1435 C C . LEU A 1 181 ? 6.333 -3.037 -7.976 1.00 91.19 181 LEU A C 1
ATOM 1437 O O . LEU A 1 181 ? 7.546 -2.833 -7.983 1.00 91.19 181 LEU A O 1
ATOM 1441 N N . GLN A 1 182 ? 5.745 -3.917 -8.801 1.00 83.81 182 GLN A N 1
ATOM 1442 C CA . GLN A 1 182 ? 6.487 -4.713 -9.793 1.00 83.81 182 GLN A CA 1
ATOM 1443 C C . GLN A 1 182 ? 7.310 -3.829 -10.732 1.00 83.81 182 GLN A C 1
ATOM 1445 O O . GLN A 1 182 ? 8.493 -4.075 -10.975 1.00 83.81 182 GLN A O 1
ATOM 1450 N N . PHE A 1 183 ? 6.684 -2.776 -11.261 1.00 87.50 183 PHE A N 1
ATOM 1451 C CA . PHE A 1 183 ? 7.334 -1.843 -12.170 1.00 87.50 183 PHE A CA 1
ATOM 1452 C C . PHE A 1 183 ? 8.512 -1.122 -11.509 1.00 87.50 183 PHE A C 1
ATOM 1454 O O . PHE A 1 183 ? 9.570 -1.002 -12.128 1.00 87.50 183 PHE A O 1
ATOM 1461 N N . VAL A 1 184 ? 8.345 -0.646 -10.273 1.00 91.38 184 VAL A N 1
ATOM 1462 C CA . VAL A 1 184 ? 9.405 0.068 -9.554 1.00 91.38 184 VAL A CA 1
ATOM 1463 C C . VAL A 1 184 ? 10.548 -0.868 -9.189 1.00 91.38 184 VAL A C 1
ATOM 1465 O O . VAL A 1 184 ? 11.692 -0.509 -9.443 1.00 91.38 184 VAL A O 1
ATOM 1468 N N . MET A 1 185 ? 10.272 -2.078 -8.702 1.00 82.94 185 MET A N 1
ATOM 1469 C CA . MET A 1 185 ? 11.328 -3.048 -8.391 1.00 82.94 185 MET A CA 1
ATOM 1470 C C . MET A 1 185 ? 12.156 -3.408 -9.621 1.00 82.94 185 MET A C 1
ATOM 1472 O O . MET A 1 185 ? 13.381 -3.445 -9.547 1.00 82.94 185 MET A O 1
ATOM 1476 N N . LEU A 1 186 ? 11.516 -3.569 -10.782 1.00 79.31 186 LEU A N 1
ATOM 1477 C CA . LEU A 1 186 ? 12.233 -3.795 -12.037 1.00 79.31 186 LEU A CA 1
ATOM 1478 C C . LEU A 1 186 ? 13.111 -2.597 -12.449 1.00 79.31 186 LEU A C 1
ATOM 1480 O O . LEU A 1 186 ? 14.103 -2.765 -13.155 1.00 79.31 186 LEU A O 1
ATOM 1484 N N . LYS A 1 187 ? 12.734 -1.372 -12.064 1.00 82.31 187 LYS A N 1
ATOM 1485 C CA . LYS A 1 187 ? 13.457 -0.137 -12.411 1.00 82.31 187 LYS A CA 1
ATOM 1486 C C . LYS A 1 187 ? 14.575 0.213 -11.441 1.00 82.31 187 LYS A C 1
ATOM 1488 O O . LYS A 1 187 ? 15.596 0.727 -11.887 1.00 82.31 187 LYS A O 1
ATOM 1493 N N . GLU A 1 188 ? 14.364 -0.057 -10.164 1.00 87.75 188 GLU A N 1
ATOM 1494 C CA . GLU A 1 188 ? 15.209 0.379 -9.053 1.00 87.75 188 GLU A CA 1
ATOM 1495 C C . GLU A 1 188 ? 16.011 -0.783 -8.452 1.00 87.75 188 GLU A C 1
ATOM 1497 O O . GLU A 1 188 ? 16.377 -0.738 -7.281 1.00 87.75 188 GLU A O 1
ATOM 1502 N N . ASP A 1 189 ? 16.287 -1.822 -9.247 1.00 82.50 189 ASP A N 1
ATOM 1503 C CA . ASP A 1 189 ? 17.122 -2.964 -8.849 1.00 82.50 189 ASP A CA 1
ATOM 1504 C C . ASP A 1 189 ? 16.609 -3.636 -7.561 1.00 82.50 189 ASP A C 1
ATOM 1506 O O . ASP A 1 189 ? 17.281 -3.699 -6.534 1.00 82.50 189 ASP A O 1
ATOM 1510 N N . MET A 1 190 ? 15.338 -4.052 -7.604 1.00 83.31 190 MET A N 1
ATOM 1511 C CA . MET A 1 190 ? 14.581 -4.669 -6.506 1.00 83.31 190 MET A CA 1
ATOM 1512 C C . MET A 1 190 ? 14.359 -3.775 -5.276 1.00 83.31 190 MET A C 1
ATOM 1514 O O . MET A 1 190 ? 13.860 -4.240 -4.251 1.00 83.31 190 MET A O 1
ATOM 1518 N N . LYS A 1 191 ? 14.651 -2.473 -5.364 1.00 86.25 191 LYS A N 1
A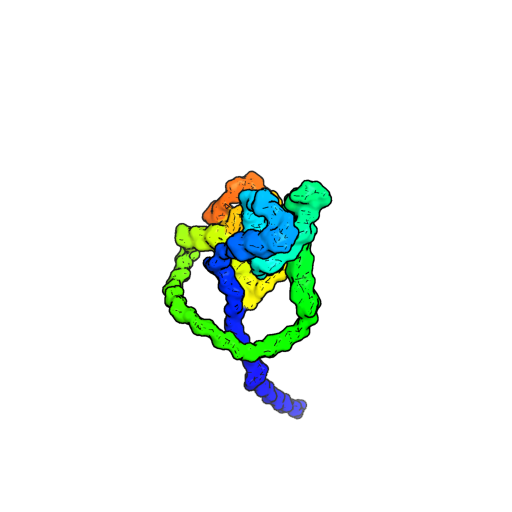TOM 1519 C CA . LYS A 1 191 ? 14.363 -1.509 -4.294 1.00 86.25 191 LYS A CA 1
ATOM 1520 C C . LYS A 1 191 ? 12.966 -0.916 -4.431 1.00 86.25 191 LYS A C 1
ATOM 1522 O O . LYS A 1 191 ? 12.399 -0.808 -5.516 1.00 86.25 191 LYS A O 1
ATOM 1527 N N . LEU A 1 192 ? 12.443 -0.449 -3.299 1.00 90.44 192 LEU A N 1
ATOM 1528 C CA . LEU A 1 192 ? 11.147 0.223 -3.198 1.00 90.44 192 LEU A CA 1
ATOM 1529 C C . LEU A 1 192 ? 11.292 1.615 -2.556 1.00 90.44 192 LEU A C 1
ATOM 1531 O O . LEU A 1 192 ? 10.838 1.834 -1.430 1.00 90.44 192 LEU A O 1
ATOM 1535 N N . PRO A 1 193 ? 11.942 2.580 -3.237 1.00 92.62 193 PRO A N 1
ATOM 1536 C CA . PRO A 1 193 ? 12.076 3.937 -2.719 1.00 92.62 193 PRO A CA 1
ATOM 1537 C C . PRO A 1 193 ? 10.704 4.622 -2.638 1.00 92.62 193 PRO A C 1
ATOM 1539 O O . PRO A 1 193 ? 10.132 5.022 -3.652 1.00 92.62 193 PRO A O 1
ATOM 1542 N N . LYS A 1 194 ? 10.188 4.793 -1.412 1.00 92.31 194 LYS A N 1
ATOM 1543 C CA . LYS A 1 194 ? 8.844 5.336 -1.130 1.00 92.31 194 LYS A CA 1
ATOM 1544 C C . LYS A 1 194 ? 8.532 6.610 -1.919 1.00 92.31 194 LYS A C 1
ATOM 1546 O O . LYS A 1 194 ? 7.502 6.673 -2.578 1.00 92.31 194 LYS A O 1
ATOM 1551 N N . ALA A 1 195 ? 9.423 7.602 -1.898 1.00 92.38 195 ALA A N 1
ATOM 1552 C CA . ALA A 1 195 ? 9.200 8.877 -2.587 1.00 92.38 195 ALA A CA 1
ATOM 1553 C C . ALA A 1 195 ? 8.970 8.702 -4.101 1.00 92.38 195 ALA A C 1
ATOM 1555 O O . ALA A 1 195 ? 8.070 9.316 -4.667 1.00 92.38 195 ALA A O 1
ATOM 1556 N N . TYR A 1 196 ? 9.737 7.817 -4.742 1.00 92.69 196 TYR A N 1
ATOM 1557 C CA . TYR A 1 196 ? 9.605 7.541 -6.171 1.00 92.69 196 TYR A CA 1
ATOM 1558 C C . TYR A 1 196 ? 8.298 6.810 -6.498 1.00 92.69 196 TYR A C 1
ATOM 1560 O O . TYR A 1 196 ? 7.608 7.169 -7.452 1.00 92.69 196 TYR A O 1
ATOM 1568 N N . ILE A 1 197 ? 7.920 5.829 -5.672 1.00 96.00 197 ILE A N 1
ATOM 1569 C CA . ILE A 1 197 ? 6.654 5.094 -5.814 1.00 96.00 197 ILE A CA 1
ATOM 1570 C C . ILE A 1 197 ? 5.468 6.059 -5.738 1.00 96.00 197 ILE A C 1
ATOM 1572 O O . ILE A 1 197 ? 4.584 6.013 -6.593 1.00 96.00 197 ILE A O 1
ATOM 1576 N N . LEU A 1 198 ? 5.465 6.961 -4.752 1.00 93.75 198 LEU A N 1
ATOM 1577 C CA . LEU A 1 198 ? 4.385 7.931 -4.564 1.00 93.75 198 LEU A CA 1
ATOM 1578 C C . LEU A 1 198 ? 4.275 8.927 -5.730 1.00 93.75 198 LEU A C 1
ATOM 1580 O O . LEU A 1 198 ? 3.163 9.281 -6.125 1.00 93.75 198 LEU A O 1
ATOM 1584 N N . GLU A 1 199 ? 5.398 9.340 -6.320 1.00 94.38 199 GLU A N 1
ATOM 1585 C CA . GLU A 1 199 ? 5.395 10.214 -7.500 1.00 94.38 199 GLU A CA 1
ATOM 1586 C C . GLU A 1 199 ? 4.756 9.516 -8.712 1.00 94.38 199 GLU A C 1
ATOM 1588 O O . GLU A 1 199 ? 3.896 10.079 -9.400 1.00 94.38 199 GLU A O 1
ATOM 1593 N N . ILE A 1 200 ? 5.114 8.249 -8.953 1.00 93.75 200 ILE A N 1
ATOM 1594 C CA . ILE A 1 200 ? 4.510 7.460 -10.032 1.00 93.75 200 ILE A CA 1
ATOM 1595 C C . ILE A 1 200 ? 3.016 7.235 -9.765 1.00 93.75 200 ILE A C 1
ATOM 1597 O O . ILE A 1 200 ? 2.208 7.401 -10.682 1.00 93.75 200 IL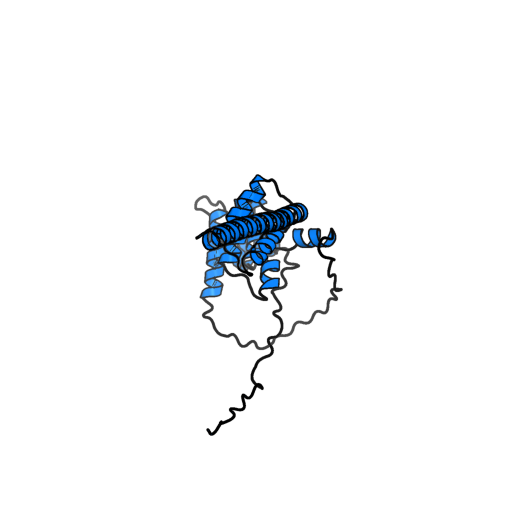E A O 1
ATOM 1601 N N . ALA A 1 201 ? 2.642 6.913 -8.526 1.00 94.31 201 ALA A N 1
ATOM 1602 C CA . ALA A 1 201 ? 1.254 6.727 -8.111 1.00 94.31 201 ALA A CA 1
ATOM 1603 C C . ALA A 1 201 ? 0.395 7.968 -8.404 1.00 94.31 201 ALA A C 1
ATOM 1605 O O . ALA A 1 201 ? -0.644 7.867 -9.060 1.00 94.31 201 ALA A O 1
ATOM 1606 N N . SER A 1 202 ? 0.875 9.153 -8.013 1.00 92.75 202 SER A N 1
ATOM 1607 C CA . SER A 1 202 ? 0.221 10.438 -8.296 1.00 92.75 202 SER A CA 1
ATOM 1608 C C . SER A 1 202 ? 0.016 10.657 -9.800 1.00 92.75 202 SER A C 1
ATOM 1610 O O . SER A 1 202 ? -1.057 11.075 -10.248 1.00 92.75 202 SER A O 1
ATOM 1612 N N . ASN A 1 203 ? 1.013 10.315 -10.619 1.00 93.56 203 ASN A N 1
ATOM 1613 C CA . ASN A 1 203 ? 0.912 10.397 -12.076 1.00 93.56 203 ASN A CA 1
ATOM 1614 C C . ASN A 1 203 ? -0.131 9.415 -12.644 1.00 93.56 203 ASN A C 1
ATOM 1616 O O . ASN A 1 203 ? -0.965 9.799 -13.467 1.00 93.56 203 ASN A O 1
ATOM 1620 N N . TRP A 1 204 ? -0.131 8.161 -12.187 1.00 95.25 204 TRP A N 1
ATOM 1621 C CA . TRP A 1 204 ? -1.076 7.136 -12.645 1.00 95.25 204 TRP A CA 1
ATOM 1622 C C . TRP A 1 204 ? -2.518 7.490 -12.283 1.00 95.25 204 TRP A C 1
ATOM 1624 O O . TRP A 1 204 ? -3.410 7.373 -13.126 1.00 95.25 204 TRP A O 1
ATOM 1634 N N . LYS A 1 205 ? -2.727 8.036 -11.082 1.00 91.69 205 LYS A N 1
ATOM 1635 C CA . LYS A 1 205 ? -4.017 8.570 -10.638 1.00 91.69 205 LYS A CA 1
ATOM 1636 C C . LYS A 1 205 ? -4.509 9.701 -11.539 1.00 91.69 205 LYS A C 1
ATOM 1638 O O . LYS A 1 205 ? -5.644 9.654 -12.004 1.00 91.69 205 LYS A O 1
ATOM 1643 N N . LYS A 1 206 ? -3.655 10.682 -11.864 1.00 93.25 206 LYS A N 1
ATOM 1644 C CA . LYS A 1 206 ? -3.993 11.772 -12.807 1.00 93.25 206 LYS A CA 1
ATOM 1645 C C . LYS A 1 206 ? -4.348 11.256 -14.204 1.00 93.25 206 LYS A C 1
ATOM 1647 O O . LYS A 1 206 ? -5.126 11.886 -14.910 1.00 93.25 206 LYS A O 1
ATOM 1652 N N . LYS A 1 207 ? -3.784 10.114 -14.605 1.00 92.81 207 LYS A N 1
ATOM 1653 C CA . LYS A 1 207 ? -4.082 9.436 -15.876 1.00 92.81 207 LYS A CA 1
ATOM 1654 C C . LYS A 1 207 ? -5.323 8.547 -15.825 1.00 92.81 207 LYS A C 1
ATOM 1656 O O . LYS A 1 207 ? -5.688 7.993 -16.856 1.00 92.81 207 LYS A O 1
ATOM 1661 N N . GLY A 1 208 ? -5.970 8.433 -14.665 1.00 92.94 208 GLY A N 1
ATOM 1662 C CA . GLY A 1 208 ? -7.201 7.671 -14.496 1.00 92.94 208 GLY A CA 1
ATOM 1663 C C . GLY A 1 208 ? -7.013 6.159 -14.595 1.00 92.94 208 GLY A C 1
ATOM 1664 O O . GLY A 1 208 ? -7.965 5.475 -14.947 1.00 92.94 208 GLY A O 1
ATOM 1665 N N . ILE A 1 209 ? -5.812 5.649 -14.307 1.00 95.06 209 ILE A N 1
ATOM 1666 C CA . ILE A 1 209 ? -5.520 4.210 -14.306 1.00 95.06 209 ILE A CA 1
ATOM 1667 C C . ILE A 1 209 ? -6.201 3.568 -13.095 1.00 95.06 209 ILE A C 1
ATOM 1669 O O . ILE A 1 209 ? -5.948 3.980 -11.962 1.00 95.06 209 ILE A O 1
ATOM 1673 N N . LYS A 1 210 ? -7.059 2.571 -13.332 1.00 93.06 210 LYS A N 1
ATOM 1674 C CA . LYS A 1 210 ? -7.907 1.951 -12.300 1.00 93.06 210 LYS A CA 1
ATOM 1675 C C . LYS A 1 210 ? -7.770 0.438 -12.198 1.00 93.06 210 LYS A C 1
ATOM 1677 O O . LYS A 1 210 ? -8.206 -0.114 -11.195 1.00 93.06 210 LYS A O 1
ATOM 1682 N N . THR A 1 211 ? -7.187 -0.216 -13.201 1.00 92.81 211 THR A N 1
ATOM 1683 C CA . THR A 1 211 ? -7.038 -1.680 -13.224 1.00 92.81 211 THR A CA 1
ATOM 1684 C C . THR A 1 211 ? -5.590 -2.120 -13.419 1.00 92.81 211 THR A C 1
ATOM 1686 O O . THR A 1 211 ? -4.778 -1.400 -14.010 1.00 92.81 211 THR A O 1
ATOM 1689 N N . ALA A 1 212 ? -5.271 -3.339 -12.986 1.00 84.19 212 ALA A N 1
ATOM 1690 C CA . ALA A 1 212 ? -3.989 -4.001 -13.208 1.00 84.19 212 ALA A CA 1
ATOM 1691 C C . ALA A 1 212 ? -3.627 -4.038 -14.701 1.00 84.19 212 ALA A C 1
ATOM 1693 O O . ALA A 1 212 ? -2.489 -3.767 -15.085 1.00 84.19 212 ALA A O 1
ATOM 1694 N N . LYS A 1 213 ? -4.606 -4.298 -15.575 1.00 89.25 213 LYS A N 1
ATOM 1695 C CA . LYS A 1 213 ? -4.400 -4.354 -17.031 1.00 89.25 213 LYS A CA 1
ATOM 1696 C C . LYS A 1 213 ? -4.012 -2.998 -17.617 1.00 89.25 213 LYS A C 1
ATOM 1698 O O . LYS A 1 213 ? -3.066 -2.906 -18.402 1.00 89.25 213 LYS A O 1
ATOM 1703 N N . GLU A 1 214 ? -4.702 -1.930 -17.222 1.00 93.38 214 GLU A N 1
ATOM 1704 C CA . GLU A 1 214 ? -4.360 -0.560 -17.628 1.00 93.38 214 GLU A CA 1
ATOM 1705 C C . GLU A 1 214 ? -2.976 -0.152 -17.115 1.00 93.38 214 GLU A C 1
ATOM 1707 O O . GLU A 1 214 ? -2.155 0.358 -17.883 1.00 93.38 214 GLU A O 1
ATOM 1712 N N . ALA A 1 215 ? -2.705 -0.431 -15.839 1.00 93.06 215 ALA A N 1
ATOM 1713 C CA . ALA A 1 215 ? -1.425 -0.176 -15.195 1.00 93.06 215 ALA A CA 1
ATOM 1714 C C . ALA A 1 215 ? -0.278 -0.882 -15.925 1.00 93.06 215 ALA A C 1
ATOM 1716 O O . ALA A 1 215 ? 0.734 -0.259 -16.253 1.00 93.06 215 ALA A O 1
ATOM 1717 N N . TYR A 1 216 ? -0.463 -2.160 -16.260 1.00 87.69 216 TYR A N 1
ATOM 1718 C CA . TYR A 1 216 ? 0.533 -2.976 -16.947 1.00 87.69 216 TYR A CA 1
ATOM 1719 C C . TYR A 1 216 ? 0.837 -2.423 -18.338 1.00 87.69 216 TYR A C 1
ATOM 1721 O O . TYR A 1 216 ? 1.998 -2.213 -18.701 1.00 87.69 216 TYR A O 1
ATOM 1729 N N . ASN A 1 217 ? -0.208 -2.123 -19.112 1.00 90.00 217 ASN A N 1
ATOM 1730 C CA . ASN A 1 217 ? -0.063 -1.562 -20.452 1.00 90.00 217 ASN A CA 1
ATOM 1731 C C . ASN A 1 217 ? 0.651 -0.206 -20.421 1.00 90.00 217 ASN A C 1
ATOM 1733 O O . ASN A 1 217 ? 1.512 0.073 -21.265 1.00 90.00 217 ASN A O 1
ATOM 1737 N N . TYR A 1 218 ? 0.335 0.624 -19.428 1.00 92.06 218 TYR A N 1
ATOM 1738 C CA . TYR A 1 218 ? 0.983 1.912 -19.246 1.00 92.06 218 TYR A CA 1
ATOM 1739 C C . TYR A 1 218 ? 2.460 1.767 -18.846 1.00 92.06 218 TYR A C 1
ATOM 1741 O O . TYR A 1 218 ? 3.329 2.368 -19.485 1.00 92.06 218 TYR A O 1
ATOM 1749 N N . ALA A 1 219 ? 2.771 0.914 -17.869 1.00 86.06 219 ALA A N 1
ATOM 1750 C CA . ALA A 1 219 ? 4.138 0.610 -17.450 1.00 86.06 219 ALA A CA 1
ATOM 1751 C C . ALA A 1 219 ? 4.986 0.070 -18.618 1.00 86.06 219 ALA A C 1
ATOM 1753 O O . ALA A 1 219 ? 6.079 0.575 -18.889 1.00 86.06 219 ALA A O 1
ATOM 1754 N N . LYS A 1 220 ? 4.449 -0.881 -19.392 1.00 82.62 220 LYS A N 1
ATOM 1755 C CA . LYS A 1 220 ? 5.087 -1.427 -20.601 1.00 82.62 220 LYS A CA 1
ATOM 1756 C C . LYS A 1 220 ? 5.383 -0.337 -21.631 1.00 82.62 220 LYS A C 1
ATOM 1758 O O . LYS A 1 220 ? 6.479 -0.292 -22.195 1.00 82.62 220 LYS A O 1
ATOM 1763 N N . LYS A 1 221 ? 4.439 0.583 -21.856 1.00 88.31 221 LYS A N 1
ATOM 1764 C CA . LYS A 1 221 ? 4.633 1.730 -22.755 1.00 88.31 221 LYS A CA 1
ATOM 1765 C C . LYS A 1 221 ? 5.777 2.632 -22.284 1.00 88.31 221 LYS A C 1
ATOM 1767 O O . LYS A 1 221 ? 6.589 3.031 -23.116 1.00 88.31 221 LYS A O 1
ATOM 1772 N N . LEU A 1 222 ? 5.877 2.916 -20.983 1.00 83.69 222 LEU A N 1
ATOM 1773 C CA . LEU A 1 222 ? 6.971 3.715 -20.416 1.00 83.69 222 LEU A CA 1
ATOM 1774 C C . LEU A 1 222 ? 8.339 3.049 -20.609 1.00 83.69 222 LEU A C 1
ATOM 1776 O O . LEU A 1 222 ? 9.296 3.718 -20.999 1.00 83.69 222 LEU A O 1
ATOM 1780 N N . ILE A 1 223 ? 8.436 1.735 -20.376 1.00 77.00 223 ILE A N 1
ATOM 1781 C CA . ILE A 1 223 ? 9.678 0.971 -20.582 1.00 77.00 223 ILE A CA 1
ATOM 1782 C C . ILE A 1 223 ? 10.109 1.045 -22.048 1.00 77.00 223 ILE A C 1
ATOM 1784 O O . ILE A 1 223 ? 11.248 1.417 -22.335 1.00 77.00 223 ILE A O 1
ATOM 1788 N N . ASN A 1 224 ? 9.188 0.760 -22.970 1.00 76.44 224 ASN A N 1
ATOM 1789 C CA . ASN A 1 224 ? 9.463 0.773 -24.404 1.00 76.44 224 ASN A CA 1
ATOM 1790 C C . ASN A 1 224 ? 9.854 2.166 -24.905 1.00 76.44 224 ASN A C 1
ATOM 1792 O O . ASN A 1 224 ? 10.784 2.294 -25.700 1.00 76.44 224 ASN A O 1
ATOM 1796 N N . LEU A 1 225 ? 9.172 3.213 -24.431 1.00 77.06 225 LEU A N 1
ATOM 1797 C CA . LEU A 1 225 ? 9.497 4.592 -24.784 1.00 77.06 225 LEU A CA 1
ATOM 1798 C C . LEU A 1 225 ? 10.908 4.964 -24.312 1.00 77.06 225 LEU A C 1
ATOM 1800 O O . LEU A 1 225 ? 11.686 5.491 -25.101 1.00 77.06 225 LEU A O 1
ATOM 1804 N N . LYS A 1 226 ? 11.268 4.625 -23.066 1.00 73.81 226 LYS A N 1
ATOM 1805 C CA . LYS A 1 226 ? 12.609 4.886 -22.522 1.00 73.81 226 LYS A CA 1
ATOM 1806 C C . LYS A 1 226 ? 13.698 4.180 -23.336 1.00 73.81 226 LYS A C 1
ATOM 1808 O O . LYS A 1 226 ? 14.706 4.805 -23.644 1.00 73.81 226 LYS A O 1
ATOM 1813 N N . MET A 1 227 ? 13.488 2.924 -23.743 1.00 70.00 227 MET A N 1
ATOM 1814 C CA . MET A 1 227 ? 14.456 2.208 -24.589 1.00 70.00 227 MET A CA 1
ATOM 1815 C C . MET A 1 227 ? 14.634 2.850 -25.971 1.00 70.00 227 MET A C 1
ATOM 1817 O O . MET A 1 227 ? 15.763 2.968 -26.438 1.00 70.00 227 MET A O 1
ATOM 1821 N N . ARG A 1 228 ? 13.549 3.309 -26.613 1.00 73.94 228 ARG A N 1
ATOM 1822 C CA . ARG A 1 228 ? 13.640 3.999 -27.914 1.00 73.94 228 ARG A CA 1
ATOM 1823 C C . ARG A 1 228 ? 14.403 5.316 -27.816 1.00 73.94 228 ARG A C 1
ATOM 1825 O O . ARG A 1 228 ? 15.299 5.546 -28.618 1.00 73.94 228 ARG A O 1
ATOM 1832 N N . VAL A 1 229 ? 14.093 6.135 -26.809 1.00 74.75 229 VAL A N 1
ATOM 1833 C CA . VAL A 1 229 ? 14.780 7.418 -26.582 1.00 74.75 229 VAL A CA 1
ATOM 1834 C C . VAL A 1 229 ? 16.275 7.199 -26.344 1.00 74.75 229 VAL A C 1
ATOM 1836 O O . VAL A 1 229 ? 17.098 7.895 -26.930 1.00 74.75 229 VAL A O 1
ATOM 1839 N N . LEU A 1 230 ? 16.645 6.200 -25.535 1.00 70.50 230 LEU A N 1
ATOM 1840 C CA . LEU A 1 230 ? 18.053 5.861 -25.312 1.00 70.50 230 LEU A CA 1
ATOM 1841 C C . LEU A 1 230 ? 18.751 5.439 -26.612 1.00 70.50 230 LEU A C 1
ATOM 1843 O O . LEU A 1 230 ? 19.848 5.917 -26.882 1.00 70.50 230 LEU A O 1
ATOM 1847 N N . ALA A 1 231 ? 18.106 4.622 -27.450 1.00 67.88 231 ALA A N 1
ATOM 1848 C CA . ALA A 1 231 ? 18.662 4.218 -28.742 1.00 67.88 231 ALA A CA 1
ATOM 1849 C C . ALA A 1 231 ? 18.883 5.411 -29.693 1.00 67.88 231 ALA A C 1
ATOM 1851 O O . ALA A 1 231 ? 19.911 5.477 -30.371 1.00 67.88 231 ALA A O 1
ATOM 1852 N N . GLU A 1 232 ? 17.957 6.374 -29.724 1.00 75.44 232 GLU A N 1
ATOM 1853 C CA . GLU A 1 232 ? 18.092 7.601 -30.521 1.00 75.44 232 GLU A CA 1
ATOM 1854 C C . GLU A 1 232 ? 19.232 8.495 -30.017 1.00 75.44 232 GLU A C 1
ATOM 1856 O O . GLU A 1 232 ? 20.047 8.953 -30.822 1.00 75.44 232 GLU A O 1
ATOM 1861 N N . ILE A 1 233 ? 19.351 8.682 -28.697 1.00 75.38 233 ILE A N 1
ATOM 1862 C CA . ILE A 1 233 ? 20.455 9.438 -28.087 1.00 75.38 233 ILE A CA 1
ATOM 1863 C C . ILE A 1 233 ? 21.793 8.772 -28.413 1.00 75.38 233 ILE A C 1
ATOM 1865 O O . ILE A 1 233 ? 22.704 9.446 -28.891 1.00 75.38 233 ILE A O 1
ATOM 1869 N N . THR A 1 234 ? 21.920 7.454 -28.228 1.00 69.31 234 THR A N 1
ATOM 1870 C CA . THR A 1 234 ? 23.157 6.727 -28.548 1.00 69.31 234 THR A CA 1
ATOM 1871 C C . THR A 1 234 ? 23.514 6.866 -30.027 1.00 69.31 234 THR A C 1
ATOM 1873 O O . THR A 1 234 ? 24.663 7.163 -30.349 1.00 69.31 234 THR A O 1
ATOM 1876 N N . LYS A 1 235 ? 22.537 6.737 -30.936 1.00 76.19 235 LYS A N 1
ATOM 1877 C CA . LYS A 1 235 ? 22.754 6.927 -32.378 1.00 76.19 235 LYS A CA 1
ATOM 1878 C C . LYS A 1 235 ? 23.228 8.347 -32.700 1.00 76.19 235 LYS A C 1
ATOM 1880 O O . LYS A 1 235 ? 24.165 8.511 -33.481 1.00 76.19 235 LYS A O 1
ATOM 1885 N N . SER A 1 236 ? 22.625 9.359 -32.074 1.00 73.56 236 SER A N 1
ATOM 1886 C CA . SER A 1 236 ? 23.026 10.759 -32.235 1.00 73.56 236 SER A CA 1
ATOM 1887 C C . SER A 1 236 ? 24.443 11.010 -31.714 1.00 73.56 236 SER A C 1
ATOM 1889 O O . SER A 1 236 ? 25.234 11.653 -32.397 1.00 73.56 236 SER A O 1
ATOM 1891 N N . VAL A 1 237 ? 24.795 10.486 -30.536 1.00 71.25 237 VAL A N 1
ATOM 1892 C CA . VAL A 1 237 ? 26.132 10.648 -29.939 1.00 71.25 237 VAL A CA 1
ATOM 1893 C C . VAL A 1 237 ? 27.202 9.977 -30.803 1.00 71.25 237 VAL A C 1
ATOM 1895 O O . VAL A 1 237 ? 28.227 10.595 -31.084 1.00 71.25 237 VAL A O 1
ATOM 1898 N N . VAL A 1 238 ? 26.953 8.756 -31.290 1.00 74.25 238 VAL A N 1
ATOM 1899 C CA . VAL A 1 238 ? 27.875 8.040 -32.190 1.00 74.25 238 VAL A CA 1
ATOM 1900 C C . VAL A 1 238 ? 28.074 8.805 -33.501 1.00 74.25 238 VAL A C 1
ATOM 1902 O O . VAL A 1 238 ? 29.209 8.963 -33.950 1.0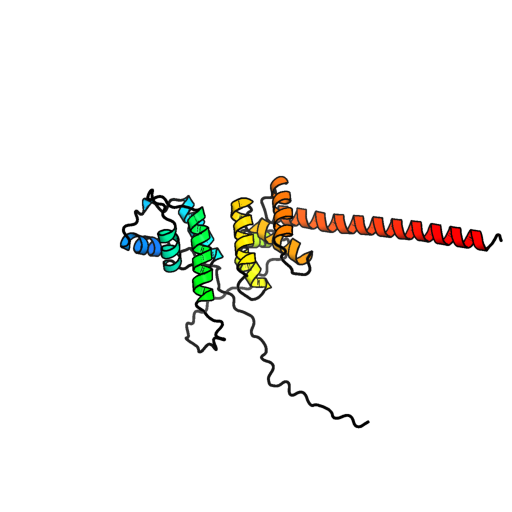0 74.25 238 VAL A O 1
ATOM 1905 N N . HIS A 1 239 ? 27.001 9.337 -34.093 1.00 71.94 239 HIS A N 1
ATOM 1906 C CA . HIS A 1 239 ? 27.084 10.147 -35.311 1.00 71.94 239 HIS A CA 1
ATOM 1907 C C . HIS A 1 239 ? 27.899 11.436 -35.103 1.00 71.94 239 HIS A C 1
ATOM 1909 O O . HIS A 1 239 ? 28.776 11.765 -35.911 1.00 71.94 239 HIS A O 1
ATOM 1915 N N . THR A 1 240 ? 27.650 12.156 -34.006 1.00 72.69 240 THR A N 1
ATOM 1916 C CA . THR A 1 240 ? 28.381 13.383 -33.663 1.00 72.69 240 THR A CA 1
ATOM 1917 C C . THR A 1 240 ? 29.860 13.095 -33.416 1.00 72.69 240 THR A C 1
ATOM 1919 O O . THR A 1 240 ? 30.714 13.762 -33.994 1.00 72.69 240 THR A O 1
ATOM 1922 N N . MET A 1 241 ? 30.185 12.057 -32.639 1.00 65.19 241 MET A N 1
ATOM 1923 C CA . MET A 1 241 ? 31.574 11.664 -32.374 1.00 65.19 241 MET A CA 1
ATOM 1924 C C . MET A 1 241 ? 32.296 11.209 -33.649 1.00 65.19 241 MET A C 1
ATOM 1926 O O . MET A 1 241 ? 33.435 11.609 -33.881 1.00 65.19 241 MET A O 1
ATOM 1930 N N . GLY A 1 242 ? 31.628 10.454 -34.528 1.00 67.00 242 GLY A N 1
ATOM 1931 C CA . GLY A 1 242 ? 32.178 10.075 -35.833 1.00 67.00 242 GLY A CA 1
ATOM 1932 C C . GLY A 1 242 ? 32.488 11.284 -36.722 1.00 67.00 242 GLY A C 1
ATOM 1933 O O . GLY A 1 242 ? 33.547 11.340 -37.348 1.00 67.00 242 GLY A O 1
ATOM 1934 N N . SER A 1 243 ? 31.612 12.292 -36.716 1.00 71.81 243 SER A N 1
ATOM 1935 C CA . SER A 1 243 ? 31.816 13.547 -37.452 1.00 71.81 243 SER A CA 1
ATOM 1936 C C . SER A 1 243 ? 32.995 14.357 -36.899 1.00 71.81 243 SER A C 1
ATOM 1938 O O . SER A 1 243 ? 33.798 14.885 -37.668 1.00 71.81 243 SER A O 1
ATOM 1940 N N . VAL A 1 244 ? 33.149 14.406 -35.571 1.00 69.06 244 VAL A N 1
ATOM 1941 C CA . VAL A 1 244 ? 34.272 15.080 -34.897 1.00 69.06 244 VAL A CA 1
ATOM 1942 C C . VAL A 1 244 ? 35.603 14.393 -35.216 1.00 69.06 244 VAL A C 1
ATOM 1944 O O . VAL A 1 244 ? 36.565 15.068 -35.582 1.00 69.06 244 VAL A O 1
ATOM 1947 N N . ILE A 1 245 ? 35.656 13.060 -35.161 1.00 74.50 245 ILE A N 1
ATOM 1948 C CA . ILE A 1 245 ? 36.860 12.284 -35.500 1.00 74.50 245 ILE A CA 1
ATOM 1949 C C . ILE A 1 245 ? 37.230 12.479 -36.977 1.00 74.50 245 ILE A C 1
ATOM 1951 O O . ILE A 1 245 ? 38.396 12.705 -37.304 1.00 74.50 245 ILE A O 1
ATOM 1955 N N . ALA A 1 246 ? 36.247 12.448 -37.883 1.00 70.00 246 ALA A N 1
ATOM 1956 C CA . ALA A 1 246 ? 36.476 12.685 -39.307 1.00 70.00 246 ALA A CA 1
ATOM 1957 C C . ALA A 1 246 ? 37.001 14.106 -39.587 1.00 70.00 246 ALA A C 1
ATOM 1959 O O . ALA A 1 246 ? 37.889 14.286 -40.423 1.00 70.00 246 ALA A O 1
ATOM 1960 N N . PHE A 1 247 ? 36.490 15.109 -38.867 1.00 69.75 247 PHE A N 1
ATOM 1961 C CA . PHE A 1 247 ? 36.954 16.492 -38.956 1.00 69.75 247 PHE A CA 1
ATOM 1962 C C . PHE A 1 247 ? 38.394 16.654 -38.448 1.00 69.75 247 PHE A C 1
ATOM 1964 O O . PHE A 1 247 ? 39.222 17.258 -39.131 1.00 69.75 247 PHE A O 1
ATOM 1971 N N . GLN A 1 248 ? 38.728 16.057 -37.300 1.00 64.88 248 GLN A N 1
ATOM 1972 C CA . GLN A 1 248 ? 40.094 16.064 -36.766 1.00 64.88 248 GLN A CA 1
ATOM 1973 C C . GLN A 1 248 ? 41.077 15.375 -37.720 1.00 64.88 248 GLN A C 1
ATOM 1975 O O . GLN A 1 248 ? 42.144 15.917 -38.002 1.00 64.88 248 GLN A O 1
ATOM 1980 N N . LYS A 1 249 ? 40.695 14.231 -38.299 1.00 68.25 249 LYS A N 1
ATOM 1981 C CA . LYS A 1 249 ? 41.535 13.505 -39.259 1.00 68.25 249 LYS A CA 1
ATOM 1982 C C . LYS A 1 249 ? 41.786 14.319 -40.534 1.00 68.25 249 LYS A C 1
ATOM 1984 O O . LYS A 1 249 ? 42.919 14.381 -40.992 1.00 68.25 249 LYS A O 1
ATOM 1989 N N . LYS A 1 250 ? 40.772 15.015 -41.067 1.00 68.94 250 LYS A N 1
ATOM 1990 C CA . LYS A 1 250 ? 40.943 15.935 -42.211 1.00 68.94 250 LYS A CA 1
ATOM 1991 C C . LYS A 1 250 ? 41.863 17.117 -41.898 1.00 68.94 250 LYS A C 1
ATOM 1993 O O . LYS A 1 250 ? 42.618 17.532 -42.769 1.00 68.94 250 LYS A O 1
ATOM 1998 N N . LYS A 1 251 ? 41.829 17.643 -40.669 1.00 67.44 251 LYS A N 1
ATOM 1999 C CA . LYS A 1 251 ? 42.712 18.740 -40.242 1.00 67.44 251 LYS A CA 1
ATOM 2000 C C . LYS A 1 251 ? 44.186 18.312 -40.167 1.00 67.44 251 LYS A C 1
ATOM 2002 O O . LYS A 1 251 ? 45.050 19.123 -40.461 1.00 67.44 251 LYS A O 1
ATOM 2007 N N . HIS A 1 252 ? 44.460 17.053 -39.818 1.00 60.97 252 HIS A N 1
ATOM 2008 C CA . HIS A 1 252 ? 45.820 16.506 -39.731 1.00 60.97 252 HIS A CA 1
ATOM 2009 C C . HIS A 1 252 ? 46.427 16.050 -41.068 1.00 60.97 252 HIS A C 1
ATOM 2011 O O . HIS A 1 252 ? 47.640 15.917 -41.138 1.00 60.97 252 HIS A O 1
ATOM 2017 N N . LEU A 1 253 ? 45.629 15.794 -42.113 1.00 59.25 253 LEU A N 1
ATOM 2018 C CA . LEU A 1 253 ? 46.152 15.427 -43.443 1.00 59.25 253 LEU A CA 1
ATOM 2019 C C . LEU A 1 253 ? 46.482 16.633 -44.342 1.00 59.25 253 LEU A C 1
ATOM 2021 O O . LEU A 1 253 ? 47.135 16.455 -45.364 1.00 59.25 253 LEU A O 1
ATOM 2025 N N . ASN A 1 254 ? 46.019 17.834 -43.986 1.00 58.44 254 ASN A N 1
ATOM 2026 C CA . ASN A 1 254 ? 46.166 19.053 -44.791 1.00 58.44 254 ASN A CA 1
ATOM 2027 C C . ASN A 1 254 ? 47.153 20.074 -44.184 1.00 58.44 254 ASN A C 1
ATOM 2029 O O . ASN A 1 254 ? 47.119 21.243 -44.571 1.00 58.44 254 ASN A O 1
ATOM 2033 N N . GLY A 1 255 ? 47.981 19.665 -43.220 1.00 49.66 255 GLY A N 1
ATOM 2034 C CA . GLY A 1 255 ? 49.059 20.469 -42.630 1.00 49.66 255 GLY A CA 1
ATOM 2035 C C . GLY A 1 255 ? 50.366 19.702 -42.673 1.00 49.66 255 GLY A C 1
ATOM 2036 O O . GLY A 1 255 ? 51.406 20.366 -42.850 1.00 49.66 255 GLY A O 1
#

Solvent-accessible surface area (backbone atoms only — not comparable to full-atom values): 15287 Å² total; per-residue (Å²): 138,86,85,82,83,78,83,78,81,69,88,80,66,78,80,78,73,81,60,80,66,85,84,70,90,72,76,76,69,58,58,66,62,31,50,57,59,39,49,76,71,75,48,64,74,78,65,64,35,77,67,48,49,53,50,49,48,51,49,24,70,67,65,69,42,48,51,66,54,46,47,55,20,51,64,75,11,49,42,98,83,77,42,72,38,70,68,42,31,55,51,37,46,51,50,50,49,49,49,66,57,58,74,45,63,90,64,86,74,82,81,81,90,80,90,81,89,79,94,72,92,78,78,89,78,78,64,57,85,92,36,70,66,36,38,52,50,37,48,70,40,51,56,61,59,55,49,21,68,74,63,52,39,84,68,49,72,70,55,45,52,48,53,49,44,41,43,68,76,62,64,48,42,38,10,30,50,41,39,49,54,55,53,41,21,74,71,51,80,72,38,80,60,60,73,62,52,53,54,52,49,56,52,40,50,77,69,65,56,69,38,27,64,53,36,43,54,50,53,52,49,52,54,54,50,53,53,52,53,50,52,52,51,52,53,50,51,52,51,52,52,53,51,51,51,53,51,54,51,55,59,67,76,76,112